Protein AF-A0A3M0YN97-F1 (afdb_monomer_lite)

Structure (mmCIF, N/CA/C/O backbone):
data_AF-A0A3M0YN97-F1
#
_entry.id   AF-A0A3M0YN97-F1
#
loop_
_atom_site.group_PDB
_atom_site.id
_atom_site.type_symbol
_atom_site.label_atom_id
_atom_site.label_alt_id
_atom_site.label_comp_id
_atom_site.label_asym_id
_atom_site.label_entity_id
_atom_site.label_seq_id
_atom_site.pdbx_PDB_ins_code
_atom_site.Cartn_x
_atom_site.Cartn_y
_atom_site.Cartn_z
_atom_site.occupancy
_atom_site.B_iso_or_equiv
_atom_site.auth_seq_id
_atom_site.auth_comp_id
_atom_site.auth_asym_id
_atom_site.auth_atom_id
_atom_site.pdbx_PDB_model_num
ATOM 1 N N . MET A 1 1 ? -8.947 -13.711 33.173 1.00 37.00 1 MET A N 1
ATOM 2 C CA . MET A 1 1 ? -9.889 -12.578 33.338 1.00 37.00 1 MET A CA 1
ATOM 3 C C . MET A 1 1 ? -10.950 -12.615 32.232 1.00 37.00 1 MET A C 1
ATOM 5 O O . MET A 1 1 ? -10.783 -11.990 31.200 1.00 37.00 1 MET A O 1
ATOM 9 N N . GLN A 1 2 ? -12.035 -13.375 32.412 1.00 38.41 2 GLN A N 1
ATOM 10 C CA . GLN A 1 2 ? -13.039 -13.662 31.362 1.00 38.41 2 GLN A CA 1
ATOM 11 C C . GLN A 1 2 ? -14.279 -12.736 31.396 1.00 38.41 2 GLN A C 1
ATOM 13 O O . GLN A 1 2 ? -15.278 -12.997 30.732 1.00 38.41 2 GLN A O 1
ATOM 18 N N . HIS A 1 3 ? -14.259 -11.650 32.179 1.00 43.38 3 HIS A N 1
ATOM 19 C CA . HIS A 1 3 ? -15.462 -10.860 32.500 1.00 43.38 3 HIS A CA 1
ATOM 20 C C . HIS A 1 3 ? -15.730 -9.628 31.609 1.00 43.38 3 HIS A C 1
ATOM 22 O O . HIS A 1 3 ? -16.704 -8.902 31.851 1.00 43.38 3 HIS A O 1
ATOM 28 N N . ASN A 1 4 ? -14.932 -9.422 30.551 1.00 54.75 4 ASN A N 1
ATOM 29 C CA . ASN A 1 4 ? -14.996 -8.220 29.707 1.00 54.75 4 ASN A CA 1
ATOM 30 C C . ASN A 1 4 ? -15.471 -8.435 28.250 1.00 54.75 4 ASN A C 1
ATOM 32 O O . ASN A 1 4 ? -15.714 -7.456 27.552 1.00 54.75 4 ASN A O 1
ATOM 36 N N . SER A 1 5 ? -15.708 -9.675 27.788 1.00 74.12 5 SER A N 1
ATOM 37 C CA . SER A 1 5 ? -16.006 -9.926 26.358 1.00 74.12 5 SER A CA 1
ATOM 38 C C . SER A 1 5 ? -17.310 -9.282 25.867 1.00 74.12 5 SER A C 1
ATOM 40 O O . SER A 1 5 ? -17.356 -8.739 24.769 1.00 74.12 5 SER A O 1
ATOM 42 N N . LYS A 1 6 ? -18.376 -9.269 26.682 1.00 87.25 6 LYS A N 1
ATOM 43 C CA . LYS A 1 6 ? -19.673 -8.703 26.262 1.00 87.25 6 LYS A CA 1
ATOM 44 C C . LYS A 1 6 ? -19.642 -7.183 26.110 1.00 87.25 6 LYS A C 1
ATOM 46 O O . LYS A 1 6 ? -20.317 -6.656 25.234 1.00 87.25 6 LYS A O 1
ATOM 51 N N . THR A 1 7 ? -18.862 -6.482 26.933 1.00 88.88 7 THR A N 1
ATOM 52 C CA . THR A 1 7 ? -18.669 -5.032 26.783 1.00 88.88 7 THR A CA 1
ATOM 53 C C . THR A 1 7 ? -17.961 -4.736 25.459 1.00 88.88 7 THR A C 1
ATOM 55 O O . THR A 1 7 ? -18.407 -3.857 24.721 1.00 88.88 7 THR A O 1
ATOM 58 N N . PHE A 1 8 ? -16.936 -5.524 25.105 1.00 87.62 8 PHE A N 1
ATOM 59 C CA . PHE A 1 8 ? -16.251 -5.411 23.813 1.00 87.62 8 PHE A CA 1
ATOM 60 C C . PHE A 1 8 ? -17.167 -5.667 22.625 1.00 87.62 8 PHE A C 1
ATOM 62 O O . PHE A 1 8 ? -17.124 -4.900 21.673 1.00 87.62 8 PHE A O 1
ATOM 69 N N . ILE A 1 9 ? -18.058 -6.662 22.695 1.00 90.56 9 ILE A N 1
ATOM 70 C CA . ILE A 1 9 ? -19.027 -6.918 21.616 1.00 90.56 9 ILE A CA 1
ATOM 71 C C . ILE A 1 9 ? -19.865 -5.666 21.323 1.00 90.56 9 ILE A C 1
ATOM 73 O O . ILE A 1 9 ? -20.015 -5.280 20.165 1.00 90.56 9 ILE A O 1
ATOM 77 N N . VAL A 1 10 ? -20.374 -4.993 22.361 1.00 94.56 10 VAL A N 1
ATOM 78 C CA . VAL A 1 10 ? -21.166 -3.765 22.186 1.00 94.56 10 VAL A CA 1
ATOM 79 C C . VAL A 1 10 ? -20.302 -2.615 21.658 1.00 94.56 10 VAL A C 1
ATOM 81 O O . VAL A 1 10 ? -20.726 -1.924 20.730 1.00 94.56 10 VAL A O 1
ATOM 84 N N . ARG A 1 11 ? -19.088 -2.422 22.201 1.00 93.25 11 ARG A N 1
ATOM 85 C CA . ARG A 1 11 ? -18.139 -1.401 21.716 1.00 93.25 11 ARG A CA 1
ATOM 86 C C . ARG A 1 11 ? -17.837 -1.603 20.231 1.00 93.25 11 ARG A C 1
ATOM 88 O O . ARG A 1 11 ? -18.033 -0.691 19.435 1.00 93.25 11 ARG A O 1
ATOM 95 N N . HIS A 1 12 ? -17.434 -2.814 19.852 1.00 91.38 12 HIS A N 1
ATOM 96 C CA . HIS A 1 12 ? -17.074 -3.178 18.482 1.00 91.38 12 HIS A CA 1
ATOM 97 C C . HIS A 1 12 ? -18.254 -3.034 17.530 1.00 91.38 12 HIS A C 1
ATOM 99 O O . HIS A 1 12 ? -18.066 -2.583 16.405 1.00 91.38 12 HIS A O 1
ATOM 105 N N . TYR A 1 13 ? -19.469 -3.369 17.969 1.00 94.19 13 TYR A N 1
ATOM 106 C CA . TYR A 1 13 ? -20.670 -3.159 17.168 1.00 94.19 13 TYR A CA 1
ATOM 107 C C . TYR A 1 13 ? -20.862 -1.677 16.818 1.00 94.19 13 TYR A C 1
ATOM 109 O O . TYR A 1 13 ? -21.007 -1.345 15.644 1.00 94.19 13 TYR A O 1
ATOM 117 N N . ILE A 1 14 ? -20.806 -0.777 17.807 1.00 96.00 14 ILE A N 1
ATOM 118 C CA . ILE A 1 14 ? -20.971 0.666 17.572 1.00 96.00 14 ILE A CA 1
ATOM 119 C C . ILE A 1 14 ? -19.822 1.208 16.712 1.00 96.00 14 ILE A C 1
ATOM 121 O O . ILE A 1 14 ? -20.072 1.890 15.721 1.00 96.00 14 ILE A O 1
ATOM 125 N N . LEU A 1 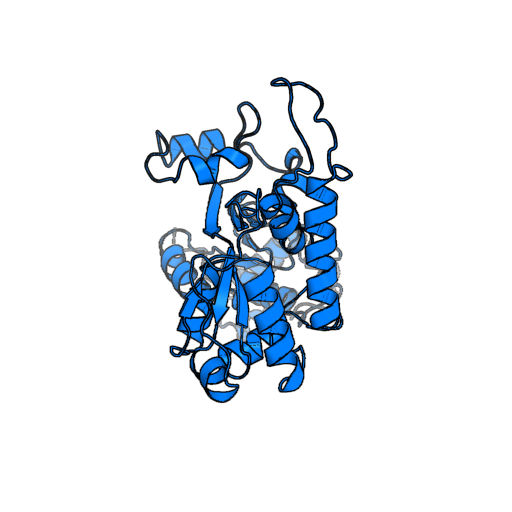15 ? -18.576 0.858 17.042 1.00 93.62 15 LEU A N 1
ATOM 126 C CA . LEU A 1 15 ? -17.396 1.269 16.277 1.00 93.62 15 LEU A CA 1
ATOM 127 C C . LEU A 1 15 ? -17.456 0.785 14.821 1.00 93.62 15 LEU A C 1
ATOM 129 O O . LEU A 1 15 ? -17.098 1.534 13.923 1.00 93.62 15 LEU A O 1
ATOM 133 N N . ASN A 1 16 ? -17.960 -0.426 14.556 1.00 92.19 16 ASN A N 1
ATOM 134 C CA . ASN A 1 16 ? -18.166 -0.930 13.193 1.00 92.19 16 ASN A CA 1
ATOM 135 C C . ASN A 1 16 ? -19.195 -0.108 12.415 1.00 92.19 16 ASN A C 1
ATOM 137 O O . ASN A 1 16 ? -19.000 0.127 11.225 1.00 92.19 16 ASN A O 1
ATOM 141 N N . LEU A 1 17 ? -20.286 0.321 13.056 1.00 95.69 17 LEU A N 1
ATOM 142 C CA . LEU A 1 17 ? -21.275 1.180 12.404 1.00 95.69 17 LEU A CA 1
ATOM 143 C C . LEU A 1 17 ? -20.684 2.545 12.043 1.00 95.69 17 LEU A C 1
ATOM 145 O O . LEU A 1 17 ? -21.003 3.075 10.981 1.00 95.69 17 LEU A O 1
ATOM 149 N N . ILE A 1 18 ? -19.823 3.087 12.905 1.00 95.25 18 ILE A N 1
ATOM 150 C CA . ILE A 1 18 ? -19.134 4.358 12.674 1.00 95.25 18 ILE A CA 1
ATOM 151 C C . ILE A 1 18 ? -18.097 4.213 11.547 1.00 95.25 18 ILE A C 1
ATOM 153 O O . ILE A 1 18 ? -18.160 4.946 10.563 1.00 95.25 18 ILE A O 1
ATOM 157 N N . GLU A 1 19 ? -17.201 3.223 11.633 1.00 89.50 19 GLU A N 1
ATOM 158 C CA . GLU A 1 19 ? -16.153 2.964 10.628 1.00 89.50 19 GLU A CA 1
ATOM 159 C C . GLU A 1 19 ? -16.734 2.669 9.237 1.00 89.50 19 GLU A C 1
ATOM 161 O O . GLU A 1 19 ? -16.165 3.068 8.229 1.00 89.50 19 GLU A O 1
ATOM 166 N N . ARG A 1 20 ? -17.890 1.998 9.152 1.00 90.44 20 ARG A N 1
ATOM 167 C CA . ARG A 1 20 ? -18.561 1.718 7.867 1.00 90.44 20 ARG A CA 1
ATOM 168 C C . ARG A 1 20 ? -19.366 2.905 7.329 1.00 90.44 20 ARG A C 1
ATOM 170 O O . ARG A 1 20 ? -19.949 2.805 6.253 1.00 90.44 20 ARG A O 1
ATOM 177 N N . GLY A 1 21 ? -19.440 4.010 8.073 1.00 92.38 21 GLY A N 1
ATOM 178 C CA . GLY A 1 21 ? -20.217 5.196 7.712 1.00 92.38 21 GLY A CA 1
ATOM 179 C C . GLY A 1 21 ? -21.735 5.037 7.858 1.00 92.38 21 GLY A C 1
ATOM 180 O O . GLY A 1 21 ? -22.476 5.917 7.414 1.00 92.38 21 GLY A O 1
ATOM 181 N N . THR A 1 22 ? -22.204 3.946 8.478 1.00 96.50 22 THR A N 1
ATOM 182 C CA . THR A 1 22 ? -23.620 3.731 8.821 1.00 96.50 22 THR A CA 1
ATOM 183 C C . THR A 1 22 ? -24.080 4.709 9.900 1.00 96.50 22 THR A C 1
ATOM 185 O O . THR A 1 22 ? -25.208 5.187 9.845 1.00 96.50 22 THR A O 1
ATOM 188 N N . LEU A 1 23 ? -23.207 5.012 10.866 1.00 97.19 23 LEU A N 1
ATOM 189 C CA . LEU A 1 23 ? -23.363 6.125 11.799 1.00 97.19 23 LEU A CA 1
ATOM 190 C C . LEU A 1 23 ? -22.331 7.200 11.463 1.00 97.19 23 LEU A C 1
ATOM 192 O O . LEU A 1 23 ? -21.131 6.936 11.443 1.00 97.19 23 LEU A O 1
ATOM 196 N N . LYS A 1 24 ? -22.793 8.420 11.213 1.00 97.25 24 LYS A N 1
ATOM 197 C CA . LYS A 1 24 ? -21.951 9.581 10.922 1.00 97.25 24 LYS A CA 1
ATOM 198 C C . LYS A 1 24 ? -21.854 10.486 12.141 1.00 97.25 24 LYS A C 1
ATOM 200 O O . LYS A 1 24 ? -22.638 10.394 13.083 1.00 97.25 24 LYS A O 1
ATOM 205 N N . THR A 1 25 ? -20.887 11.398 12.116 1.00 97.25 25 THR A N 1
ATOM 206 C CA . THR A 1 25 ? -20.747 12.443 13.136 1.00 97.25 25 THR A CA 1
ATOM 207 C C . THR A 1 25 ? -22.075 13.157 13.375 1.00 97.25 25 THR A C 1
ATOM 209 O O . THR A 1 25 ? -22.675 13.696 12.449 1.00 97.25 25 THR A O 1
ATOM 212 N N . GLY A 1 26 ? -22.503 13.202 14.635 1.00 97.38 26 GLY A N 1
ATOM 213 C CA . GLY A 1 26 ? -23.751 13.828 15.050 1.00 97.38 26 GLY A CA 1
ATOM 214 C C . GLY A 1 26 ? -24.996 12.947 14.960 1.00 97.38 26 GLY A C 1
ATOM 215 O O . GLY A 1 26 ? -26.018 13.377 15.499 1.00 97.38 26 GLY A O 1
ATOM 216 N N . ASP A 1 27 ? -24.914 11.746 14.376 1.00 98.25 27 ASP A N 1
ATOM 217 C CA . ASP A 1 27 ? -26.003 10.767 14.391 1.00 98.25 27 ASP A CA 1
ATOM 218 C C . ASP A 1 27 ? -26.207 10.203 15.797 1.00 98.25 27 ASP A C 1
ATOM 220 O O . ASP A 1 27 ? -25.271 10.081 16.596 1.00 98.25 27 ASP A O 1
ATOM 224 N N . GLN A 1 28 ? -27.456 9.862 16.107 1.00 97.94 28 GLN A N 1
ATOM 225 C CA . GLN A 1 28 ? -27.819 9.274 17.387 1.00 97.94 28 GLN A CA 1
ATOM 226 C C . GLN A 1 28 ? -27.490 7.779 17.404 1.00 97.94 28 GLN A C 1
ATOM 228 O O . GLN A 1 28 ? -27.918 7.027 16.529 1.00 97.94 28 GLN A O 1
ATOM 233 N N . VAL A 1 29 ? -26.785 7.333 18.442 1.00 97.62 29 VAL A N 1
ATOM 234 C CA . VAL A 1 29 ? -26.602 5.908 18.723 1.00 97.62 29 VAL A CA 1
ATOM 235 C C . VAL A 1 29 ? -27.914 5.339 19.247 1.00 97.62 29 VAL A C 1
ATOM 237 O O . VAL A 1 29 ? -28.602 5.963 20.061 1.00 97.62 29 VAL A O 1
ATOM 240 N N . GLU A 1 30 ? -28.249 4.131 18.801 1.00 96.56 30 GLU A N 1
ATOM 241 C CA . GLU A 1 30 ? -29.439 3.427 19.261 1.00 96.56 30 GLU A CA 1
ATOM 242 C C . GLU A 1 30 ? -29.531 3.396 20.804 1.00 96.56 30 GLU A C 1
ATOM 244 O O . GLU A 1 30 ? -28.534 3.104 21.476 1.00 96.56 30 GLU A O 1
ATOM 249 N N . PRO A 1 31 ? -30.714 3.663 21.398 1.00 96.44 31 PRO A N 1
ATOM 250 C CA . PRO A 1 31 ? -30.880 3.642 22.843 1.00 96.44 31 PRO A CA 1
ATOM 251 C C . PRO A 1 31 ? -30.419 2.324 23.472 1.00 96.44 31 PRO A C 1
ATOM 253 O O . PRO A 1 31 ? -30.790 1.240 23.025 1.00 96.44 31 PRO A O 1
ATOM 256 N N . ALA A 1 32 ? -29.698 2.413 24.594 1.00 95.94 32 ALA A N 1
ATOM 257 C CA . ALA A 1 32 ? -29.055 1.267 25.244 1.00 95.94 32 ALA A CA 1
ATOM 258 C C . ALA A 1 32 ? -29.988 0.066 25.515 1.00 95.94 32 ALA A C 1
ATOM 260 O O . ALA A 1 32 ? -29.532 -1.071 25.491 1.00 95.94 32 ALA A O 1
ATOM 261 N N . ARG A 1 33 ? -31.293 0.284 25.756 1.00 96.25 33 ARG A N 1
ATOM 262 C CA . ARG A 1 33 ? -32.275 -0.807 25.933 1.00 96.25 33 ARG A CA 1
ATOM 263 C C . ARG A 1 33 ? -32.542 -1.576 24.638 1.00 96.25 33 ARG A C 1
ATOM 265 O O . ARG A 1 33 ? -32.604 -2.799 24.670 1.00 96.25 33 ARG A O 1
ATOM 272 N N . GLN A 1 34 ? -32.691 -0.859 23.526 1.00 97.38 34 GLN A N 1
ATOM 273 C CA . GLN A 1 34 ? -32.912 -1.456 22.208 1.00 97.38 34 GLN A CA 1
ATOM 274 C C . GLN A 1 34 ? -31.648 -2.185 21.747 1.00 97.38 34 GLN A C 1
ATOM 276 O O . GLN A 1 34 ? -31.725 -3.342 21.339 1.00 97.38 34 GLN A O 1
ATOM 281 N N . LEU A 1 35 ? -30.482 -1.565 21.952 1.00 96.69 35 LEU A N 1
ATOM 282 C CA . LEU A 1 35 ? -29.199 -2.168 21.610 1.00 96.69 35 LEU A CA 1
ATOM 283 C C . LEU A 1 35 ? -28.919 -3.440 22.427 1.00 96.69 35 LEU A C 1
ATOM 285 O O . LEU A 1 35 ? -28.503 -4.455 21.872 1.00 96.69 35 LEU A O 1
ATOM 289 N N . ALA A 1 36 ? -29.211 -3.415 23.733 1.00 97.38 36 ALA A N 1
ATOM 290 C CA . ALA A 1 36 ? -29.108 -4.579 24.613 1.00 97.38 36 ALA A CA 1
ATOM 291 C C . ALA A 1 36 ? -29.987 -5.745 24.130 1.00 97.38 36 ALA A C 1
ATOM 293 O O . ALA A 1 36 ? -29.518 -6.880 24.048 1.00 97.38 36 ALA A O 1
ATOM 294 N N . GLN A 1 37 ? -31.243 -5.458 23.767 1.00 97.50 37 GLN A N 1
ATOM 295 C CA . GLN A 1 37 ? -32.168 -6.457 23.230 1.00 97.50 37 GLN A CA 1
ATOM 296 C C . GLN A 1 37 ? -31.670 -7.027 21.899 1.00 97.50 37 GLN A C 1
ATOM 298 O O . GLN A 1 37 ? -31.665 -8.244 21.731 1.00 97.50 37 GLN A O 1
ATOM 303 N N . ARG A 1 38 ? -31.214 -6.168 20.977 1.00 96.88 38 ARG A N 1
ATOM 304 C CA . ARG A 1 38 ? -30.710 -6.588 19.662 1.00 96.88 38 ARG A CA 1
ATOM 305 C C . ARG A 1 38 ? -29.508 -7.516 19.776 1.00 96.88 38 ARG A C 1
ATOM 307 O O . ARG A 1 38 ? -29.436 -8.506 19.059 1.00 96.88 38 ARG A O 1
ATOM 314 N N . LEU A 1 39 ? -28.565 -7.185 20.654 1.00 96.25 39 LEU A N 1
ATOM 315 C CA . LEU A 1 39 ? -27.327 -7.946 20.805 1.00 96.25 39 LEU A CA 1
ATOM 316 C C . LEU A 1 39 ? -27.462 -9.129 21.775 1.00 96.25 39 LEU A C 1
ATOM 318 O O . LEU A 1 39 ? -26.512 -9.891 21.930 1.00 96.25 39 LEU A O 1
ATOM 322 N N . GLY A 1 40 ? -28.601 -9.284 22.461 1.00 96.38 40 GLY A N 1
ATOM 323 C CA . GLY A 1 40 ? -28.769 -10.304 23.502 1.00 96.38 40 GLY A CA 1
ATOM 324 C C . GLY A 1 40 ? -27.815 -10.112 24.691 1.00 96.38 40 GLY A C 1
ATOM 325 O O . GLY A 1 40 ? -27.391 -11.078 25.330 1.00 96.38 40 GLY A O 1
ATOM 326 N N . ILE A 1 41 ? -27.432 -8.865 24.982 1.00 96.38 41 ILE A N 1
ATOM 327 C CA . ILE A 1 41 ? -26.479 -8.499 26.040 1.00 96.38 41 ILE A CA 1
ATOM 328 C C . ILE A 1 41 ? -27.224 -7.762 27.152 1.00 96.38 41 ILE A C 1
ATOM 330 O O . ILE A 1 41 ? -28.207 -7.069 26.910 1.00 96.38 41 ILE A O 1
ATOM 334 N N . SER A 1 42 ? -26.777 -7.907 28.403 1.00 96.50 42 SER A N 1
ATOM 335 C CA . SER A 1 42 ? -27.445 -7.239 29.520 1.00 96.50 42 SER A CA 1
ATOM 336 C C . SER A 1 42 ? -27.426 -5.716 29.352 1.00 96.50 42 SER A C 1
ATOM 338 O O . SER A 1 42 ? -26.450 -5.125 28.876 1.00 96.50 42 SER A O 1
ATOM 340 N N . PHE A 1 43 ? -28.506 -5.067 29.786 1.00 96.88 43 PHE A N 1
ATOM 341 C CA . PHE A 1 43 ? -28.629 -3.611 29.734 1.00 96.88 43 PHE A CA 1
ATOM 342 C C . PHE A 1 43 ? -27.455 -2.910 30.432 1.00 96.88 43 PHE A C 1
ATOM 344 O O . PHE A 1 43 ? -26.875 -1.988 29.867 1.00 96.88 43 PHE A O 1
ATOM 351 N N . LEU A 1 44 ? -27.035 -3.412 31.600 1.00 95.88 44 LEU A N 1
ATOM 352 C CA . LEU A 1 44 ? -25.906 -2.860 32.353 1.00 95.88 44 LEU A CA 1
ATOM 353 C C . LEU A 1 44 ? -24.586 -2.928 31.565 1.00 95.88 44 LEU A C 1
ATOM 355 O O . LEU A 1 44 ? -23.865 -1.938 31.508 1.00 95.88 44 LEU A O 1
ATOM 359 N N . LYS A 1 45 ? -24.278 -4.061 30.914 1.00 95.50 45 LYS A N 1
ATOM 360 C CA . LYS A 1 45 ? -23.063 -4.201 30.085 1.00 95.50 45 LYS A CA 1
ATOM 361 C C . LYS A 1 45 ? -23.113 -3.301 28.850 1.00 95.50 45 LYS A C 1
ATOM 363 O O . LYS A 1 45 ? -22.102 -2.716 28.474 1.00 95.50 45 LYS A O 1
ATOM 368 N N . THR A 1 46 ? -24.296 -3.141 28.261 1.00 97.19 46 THR A N 1
ATOM 369 C CA . THR A 1 46 ? -24.513 -2.235 27.125 1.00 97.19 46 THR A CA 1
ATOM 370 C C . THR A 1 46 ? -24.317 -0.773 27.529 1.00 97.19 46 THR A C 1
ATOM 372 O O . THR A 1 46 ? -23.642 -0.028 26.824 1.00 97.19 46 THR A O 1
ATOM 375 N N . GLN A 1 47 ? -24.828 -0.364 28.695 1.00 96.25 47 GLN A N 1
ATOM 376 C CA . GLN A 1 47 ? -24.578 0.972 29.243 1.00 96.25 47 GLN A CA 1
ATOM 377 C C . GLN A 1 47 ? -23.096 1.203 29.546 1.00 96.25 47 GLN A C 1
ATOM 379 O O . GLN A 1 47 ? -22.574 2.249 29.177 1.00 96.25 47 GLN A O 1
ATOM 384 N N . GLN A 1 48 ? -22.412 0.228 30.153 1.00 96.19 48 GLN A N 1
ATOM 385 C CA . GLN A 1 48 ? -20.969 0.299 30.411 1.00 96.19 48 GLN A CA 1
ATOM 386 C C . GLN A 1 48 ? -20.172 0.493 29.114 1.00 96.19 48 GLN A C 1
ATOM 388 O O . GLN A 1 48 ? -19.299 1.354 29.056 1.00 96.19 48 GLN A O 1
ATOM 393 N N . ALA A 1 49 ? -20.509 -0.249 28.056 1.00 95.06 49 ALA A N 1
ATOM 394 C CA . ALA A 1 49 ? -19.869 -0.108 26.751 1.00 95.06 49 ALA A CA 1
ATOM 395 C C . ALA A 1 49 ? -20.085 1.286 26.143 1.00 95.06 49 ALA A C 1
ATOM 397 O O . ALA A 1 49 ? -19.121 1.935 25.744 1.00 95.06 49 ALA A O 1
ATOM 398 N N . ILE A 1 50 ? -21.325 1.781 26.126 1.00 97.44 50 ILE A N 1
ATOM 399 C CA . ILE A 1 50 ? -21.626 3.126 25.615 1.00 97.44 50 ILE A CA 1
ATOM 400 C C . ILE A 1 50 ? -20.889 4.191 26.431 1.00 97.44 50 ILE A C 1
ATOM 402 O O . ILE A 1 50 ? -20.285 5.089 25.856 1.00 97.44 50 ILE A O 1
ATOM 406 N N . GLN A 1 51 ? -20.893 4.080 27.760 1.00 96.56 51 GLN A N 1
ATOM 407 C CA . GLN A 1 51 ? -20.224 5.042 28.630 1.00 96.56 51 GLN A CA 1
ATOM 408 C C . GLN A 1 51 ? -18.705 5.032 28.442 1.00 96.56 51 GLN A C 1
ATOM 410 O O . GLN A 1 51 ? -18.104 6.100 28.432 1.00 96.56 51 GLN A O 1
ATOM 415 N N . SER A 1 52 ? -18.097 3.863 28.216 1.00 94.94 52 SER A N 1
ATOM 416 C CA . SER A 1 52 ? -16.672 3.785 27.873 1.00 94.94 52 SER A CA 1
ATOM 417 C C . SER A 1 52 ? -16.360 4.482 26.543 1.00 94.94 52 SER A C 1
ATOM 419 O O . SER A 1 52 ? -15.415 5.249 26.477 1.00 94.94 52 SER A O 1
ATOM 421 N N . LEU A 1 53 ? -17.201 4.336 25.511 1.00 95.38 53 LEU A N 1
ATOM 422 C CA . LEU A 1 53 ? -17.015 5.066 24.248 1.00 95.38 53 LEU A CA 1
ATOM 423 C C . LEU A 1 53 ? -17.233 6.581 24.391 1.00 95.38 53 LEU A C 1
ATOM 425 O O . LEU A 1 53 ? -16.682 7.356 23.613 1.00 95.38 53 LEU A O 1
ATOM 429 N N . VAL A 1 54 ? -18.031 7.013 25.374 1.00 96.94 54 VAL A N 1
ATOM 430 C CA . VAL A 1 54 ? -18.142 8.434 25.733 1.00 96.94 54 VAL A CA 1
ATOM 431 C C . VAL A 1 54 ? -16.872 8.929 26.426 1.00 96.94 54 VAL A C 1
ATOM 433 O O . VAL A 1 54 ? -16.411 10.028 26.141 1.00 96.94 54 VAL A O 1
ATOM 436 N N . GLN A 1 55 ? -16.288 8.123 27.315 1.00 94.94 55 GLN A N 1
ATOM 437 C CA . GLN A 1 55 ? -15.014 8.444 27.970 1.00 94.94 55 GLN A CA 1
ATOM 438 C C . GLN A 1 55 ? -13.862 8.528 26.963 1.00 94.94 55 GLN A C 1
ATOM 440 O O . GLN A 1 55 ? -13.042 9.434 27.063 1.00 94.94 55 GLN A O 1
ATOM 445 N N . ASP A 1 56 ? -13.865 7.652 25.959 1.00 93.00 56 ASP A N 1
ATOM 446 C CA . ASP A 1 56 ? -12.885 7.642 24.869 1.00 93.00 56 ASP A CA 1
ATOM 447 C C . ASP A 1 56 ? -13.058 8.823 23.884 1.00 93.00 56 ASP A C 1
ATOM 449 O O . ASP A 1 56 ? -12.264 8.998 22.962 1.00 93.00 56 ASP A O 1
ATOM 453 N N . GLY A 1 57 ? -14.115 9.632 24.031 1.00 94.94 57 GLY A N 1
ATOM 454 C CA . GLY A 1 57 ? -14.411 10.753 23.136 1.00 94.94 57 GLY A CA 1
ATOM 455 C C . GLY A 1 57 ? -14.891 10.338 21.737 1.00 94.94 57 GLY A C 1
ATOM 456 O O . GLY A 1 57 ? -14.815 11.119 20.786 1.00 94.94 57 GLY A O 1
ATOM 457 N N . ILE A 1 58 ? -15.363 9.096 21.591 1.00 96.12 58 ILE A N 1
ATOM 458 C CA . ILE A 1 58 ? -15.982 8.590 20.355 1.00 96.12 58 ILE A CA 1
ATOM 459 C C . ILE A 1 58 ? -17.446 9.006 20.283 1.00 96.12 58 ILE A C 1
ATOM 461 O O . ILE A 1 58 ? -17.981 9.325 19.218 1.00 96.12 58 ILE A O 1
ATOM 465 N N . LEU A 1 59 ? -18.107 8.988 21.436 1.00 98.00 59 LEU A N 1
ATOM 466 C CA . LEU A 1 59 ? -19.500 9.356 21.598 1.00 98.00 59 LEU A CA 1
ATOM 467 C C . LEU A 1 59 ? -19.629 10.530 22.566 1.00 98.00 59 LEU A C 1
ATOM 469 O O . LEU A 1 59 ? -18.815 10.723 23.457 1.00 98.00 59 LEU A O 1
ATOM 473 N N . GLU A 1 60 ? -20.724 11.265 22.463 1.00 97.94 60 GLU A N 1
ATOM 474 C CA . GLU A 1 60 ? -21.070 12.323 23.403 1.00 97.94 60 GLU A CA 1
ATOM 475 C C . GLU A 1 60 ? -22.512 12.171 23.891 1.00 97.94 60 GLU A C 1
ATOM 477 O O . GLU A 1 60 ? -23.408 11.733 23.165 1.00 97.94 60 GLU A O 1
ATOM 482 N N . THR A 1 61 ? -22.761 12.551 25.144 1.00 97.00 61 THR A N 1
ATOM 483 C CA . THR A 1 61 ? -24.118 12.570 25.705 1.00 97.00 61 THR A CA 1
ATOM 484 C C . THR A 1 61 ? -24.719 13.964 25.557 1.00 97.00 61 THR A C 1
ATOM 486 O O . THR A 1 61 ? -24.193 14.929 26.106 1.00 97.00 61 THR A O 1
ATOM 489 N N . ARG A 1 62 ? -25.866 14.086 24.878 1.00 95.56 62 ARG A N 1
ATOM 490 C CA . ARG A 1 62 ? -26.576 15.367 24.698 1.00 95.56 62 ARG A CA 1
ATOM 491 C C . 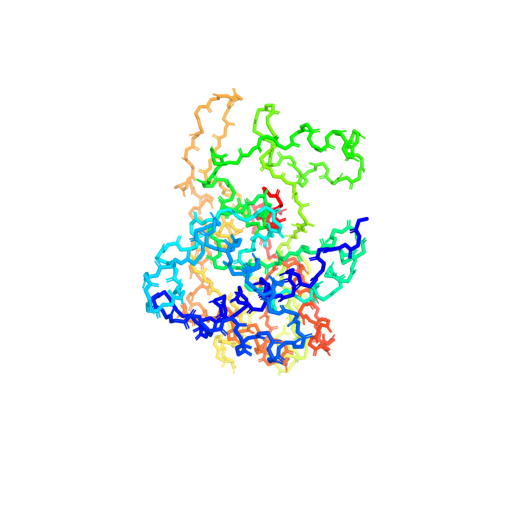ARG A 1 62 ? -27.788 15.459 25.626 1.00 95.56 62 ARG A C 1
ATOM 493 O O . ARG A 1 62 ? -28.942 15.435 25.189 1.00 95.56 62 ARG A O 1
ATOM 500 N N . GLY A 1 63 ? -27.534 15.548 26.932 1.00 89.75 63 GLY A N 1
ATOM 501 C CA . GLY A 1 63 ? -28.578 15.629 27.961 1.00 89.75 63 GLY A CA 1
ATOM 502 C C . GLY A 1 63 ? -29.623 14.511 27.829 1.00 89.75 63 GLY A C 1
ATOM 503 O O . GLY A 1 63 ? -29.284 13.346 27.647 1.00 89.75 63 GLY A O 1
ATOM 504 N N . ARG A 1 64 ? -30.917 14.863 27.869 1.00 88.44 64 ARG A N 1
ATOM 505 C CA . ARG A 1 64 ? -32.030 13.900 27.715 1.00 88.44 64 ARG A CA 1
ATOM 506 C C . ARG A 1 64 ? -32.266 13.425 26.273 1.00 88.44 64 ARG A C 1
ATOM 508 O O . ARG A 1 64 ? -33.145 12.597 26.062 1.00 88.44 64 ARG A O 1
ATOM 515 N N . LYS A 1 65 ? -31.526 13.944 25.284 1.00 92.62 65 LYS A N 1
ATOM 516 C CA . LYS A 1 65 ? -31.711 13.590 23.866 1.00 92.62 65 LYS A CA 1
ATOM 517 C C . LYS A 1 65 ? -31.030 12.276 23.482 1.00 92.62 65 LYS A C 1
ATOM 519 O O . LYS A 1 65 ? -31.345 11.748 22.428 1.00 92.62 65 LYS A O 1
ATOM 524 N N . GLY A 1 66 ? -30.136 11.744 24.320 1.00 95.44 66 GLY A N 1
ATOM 525 C CA . GLY A 1 66 ? -29.447 10.471 24.094 1.00 95.44 66 GLY A CA 1
ATOM 526 C C . GLY A 1 66 ? -27.946 10.622 23.845 1.00 95.44 66 GLY A C 1
ATOM 527 O O . GLY A 1 66 ? -27.346 11.636 24.209 1.00 95.44 66 GLY A O 1
ATOM 528 N N . VAL A 1 67 ? -27.357 9.587 23.245 1.00 98.12 67 VAL A N 1
ATOM 529 C CA . VAL A 1 67 ? -25.923 9.494 22.938 1.00 98.12 67 VAL A CA 1
ATOM 530 C C . VAL A 1 67 ? -25.718 9.619 21.433 1.00 98.12 67 VAL A C 1
ATOM 532 O O . VAL A 1 67 ? -26.492 9.056 20.663 1.00 98.12 67 VAL A O 1
ATOM 535 N N . PHE A 1 68 ? -24.704 10.370 21.022 1.00 98.56 68 PHE A N 1
ATOM 536 C CA . PHE A 1 68 ? -24.450 10.735 19.632 1.00 98.56 68 PHE A CA 1
ATOM 537 C C . PHE A 1 68 ? -22.986 10.503 19.277 1.00 98.56 68 PHE A C 1
ATOM 539 O O . PHE A 1 68 ? -22.135 10.530 20.160 1.00 98.56 68 PHE A O 1
ATOM 546 N N . VAL A 1 69 ? -22.686 10.301 17.997 1.00 98.44 69 VAL A N 1
ATOM 547 C CA . VAL A 1 69 ? -21.296 10.223 17.525 1.00 98.44 69 VAL A CA 1
ATOM 548 C C . VAL A 1 69 ? -20.640 11.595 17.657 1.00 98.44 69 VAL A C 1
ATOM 550 O O . VAL A 1 69 ? -21.155 12.585 17.125 1.00 98.44 69 VAL A O 1
ATOM 553 N N . GLN A 1 70 ? -19.515 11.659 18.366 1.00 97.38 70 GLN A N 1
ATOM 554 C CA . GLN A 1 70 ? -18.805 12.905 18.630 1.00 97.38 70 GLN A CA 1
ATOM 555 C C . GLN A 1 70 ? -18.110 13.422 17.364 1.00 97.38 70 GLN A C 1
ATOM 557 O O . GLN A 1 70 ? -17.718 12.664 16.476 1.00 97.38 70 GLN A O 1
ATOM 562 N N . LYS A 1 71 ? -17.949 14.744 17.262 1.00 94.81 71 LYS A N 1
ATOM 563 C CA . LYS A 1 71 ? -17.097 15.347 16.231 1.00 94.81 71 LYS A CA 1
ATOM 564 C C . LYS A 1 71 ? -15.627 14.990 16.495 1.00 94.81 71 LYS A C 1
ATOM 566 O O . LYS A 1 71 ? -15.205 14.984 17.644 1.00 94.81 71 LYS A O 1
ATOM 571 N N . ASN A 1 72 ? -14.856 14.741 15.435 1.00 92.69 72 ASN A N 1
ATOM 572 C CA . ASN A 1 72 ? -13.436 14.379 15.513 1.00 92.69 72 ASN A CA 1
ATOM 573 C C . ASN A 1 72 ? -13.163 13.098 16.324 1.00 92.69 72 ASN A C 1
ATOM 575 O O . ASN A 1 72 ? -12.132 12.981 16.989 1.00 92.69 72 ASN A O 1
ATOM 579 N N . TRP A 1 73 ? -14.076 12.125 16.285 1.00 93.88 73 TRP A N 1
ATOM 580 C CA . TRP A 1 73 ? -13.831 10.808 16.878 1.00 93.88 73 TRP A CA 1
ATOM 581 C C . TRP A 1 73 ? -12.620 10.107 16.232 1.00 93.88 73 TRP A C 1
ATOM 583 O O . TRP A 1 73 ? -11.969 9.297 16.878 1.00 93.88 73 TRP A O 1
ATOM 593 N N . GLN A 1 74 ? -12.290 10.452 14.980 1.00 92.94 74 GLN A N 1
ATOM 594 C CA . GLN A 1 74 ? -11.135 9.929 14.245 1.00 92.94 74 GLN A CA 1
ATOM 595 C C . GLN A 1 74 ? -9.787 10.337 14.854 1.00 92.94 74 GLN A C 1
ATOM 597 O O . GLN A 1 74 ? -8.785 9.688 14.584 1.00 92.94 74 GLN A O 1
ATOM 602 N N . GLU A 1 75 ? -9.758 11.414 15.642 1.00 91.38 75 GLU A N 1
ATOM 603 C CA . GLU A 1 75 ? -8.564 11.952 16.317 1.00 91.38 75 GLU A CA 1
ATOM 604 C C . GLU A 1 75 ? -8.419 11.372 17.739 1.00 91.38 75 GLU A C 1
ATOM 606 O O . GLU A 1 75 ? -7.782 11.968 18.602 1.00 91.38 75 GLU A O 1
ATOM 611 N N . ARG A 1 76 ? -9.111 10.268 18.050 1.00 91.12 76 ARG A N 1
ATOM 612 C CA . ARG A 1 76 ? -9.066 9.630 19.370 1.00 91.12 76 ARG A CA 1
ATOM 613 C C . ARG A 1 76 ? -8.228 8.367 19.306 1.00 91.12 76 ARG A C 1
ATOM 615 O O . ARG A 1 76 ? -8.502 7.490 18.497 1.00 91.12 76 ARG A O 1
ATOM 622 N N . THR A 1 77 ? -7.282 8.233 20.224 1.00 87.19 77 THR A N 1
ATOM 623 C CA . THR A 1 77 ? -6.481 7.018 20.374 1.00 87.19 77 THR A CA 1
ATOM 624 C C . THR A 1 77 ? -7.245 5.985 21.199 1.00 87.19 77 THR A C 1
ATOM 626 O O . THR A 1 77 ? -7.588 6.237 22.355 1.00 87.19 77 THR A O 1
ATOM 629 N N . LEU A 1 78 ? -7.491 4.802 20.633 1.00 85.31 78 LEU A N 1
ATOM 630 C CA . LEU A 1 78 ? -8.016 3.656 21.380 1.00 85.31 78 LEU A CA 1
ATOM 631 C C . LEU A 1 78 ? -6.888 2.648 21.626 1.00 85.31 78 LEU A C 1
ATOM 633 O O . LEU A 1 78 ? -6.210 2.237 20.689 1.00 85.31 78 LEU A O 1
ATOM 637 N N . GLY A 1 79 ? -6.706 2.223 22.880 1.00 77.50 79 GLY A N 1
ATOM 638 C CA . GLY A 1 79 ? -5.611 1.319 23.266 1.00 77.50 79 GLY A CA 1
ATOM 639 C C . GLY A 1 79 ? -5.736 -0.121 22.749 1.00 77.50 79 GLY A C 1
ATOM 640 O O . GLY A 1 79 ? -4.779 -0.876 22.797 1.00 77.50 79 GLY A O 1
ATOM 641 N N . GLU A 1 80 ? -6.900 -0.525 22.246 1.00 78.31 80 GLU A N 1
ATOM 642 C CA . GLU A 1 80 ? -7.150 -1.888 21.739 1.00 78.31 80 GLU A CA 1
ATOM 643 C C . GLU A 1 80 ? -7.228 -1.930 20.205 1.00 78.31 80 GLU A C 1
ATOM 645 O O . GLU A 1 80 ? -7.598 -2.950 19.616 1.00 78.31 80 GLU A O 1
ATOM 650 N N . ASN A 1 81 ? -6.891 -0.814 19.554 1.00 86.94 81 ASN A N 1
ATOM 651 C CA . ASN A 1 81 ? -6.980 -0.668 18.114 1.00 86.94 81 ASN A CA 1
ATOM 652 C C . ASN A 1 81 ? -5.605 -0.707 17.452 1.00 86.94 81 ASN A C 1
ATOM 654 O O . ASN A 1 81 ? -4.648 -0.092 17.918 1.00 86.94 81 ASN A O 1
ATOM 658 N N . VAL A 1 82 ? -5.576 -1.358 16.295 1.00 90.94 82 VAL A N 1
ATOM 659 C CA . VAL A 1 82 ? -4.536 -1.224 15.285 1.00 90.94 82 VAL A CA 1
ATOM 660 C C . VAL A 1 82 ? -5.116 -0.395 14.143 1.00 90.94 82 VAL A C 1
ATOM 662 O O . VAL A 1 82 ? -6.051 -0.844 13.470 1.00 90.94 82 VAL A O 1
ATOM 665 N N . SER A 1 83 ? -4.593 0.813 13.922 1.00 91.81 83 SER A N 1
ATOM 666 C CA . SER A 1 83 ? -4.978 1.598 12.743 1.00 91.81 83 SER A CA 1
ATOM 667 C C . SER A 1 83 ? -4.209 1.120 11.522 1.00 91.81 83 SER A C 1
ATOM 669 O O . SER A 1 83 ? -3.013 0.875 11.592 1.00 91.81 83 SER A O 1
ATOM 671 N N . MET A 1 84 ? -4.885 0.969 10.394 1.00 92.38 84 MET A N 1
ATOM 672 C CA . MET A 1 84 ? -4.297 0.539 9.134 1.00 92.38 84 MET A CA 1
ATOM 673 C C . MET A 1 84 ? -4.369 1.675 8.114 1.00 92.38 84 MET A C 1
ATOM 675 O O . MET A 1 84 ? -5.237 2.539 8.175 1.00 92.38 84 MET A O 1
ATOM 679 N N . PHE A 1 85 ? -3.487 1.660 7.116 1.00 91.00 85 PHE A N 1
ATOM 680 C CA . PHE A 1 85 ? -3.508 2.633 6.015 1.00 91.00 85 PHE A CA 1
ATOM 681 C C . PHE A 1 85 ? -4.516 2.298 4.895 1.00 91.00 85 PHE A C 1
ATOM 683 O O . PHE A 1 85 ? -4.649 3.068 3.939 1.00 91.00 85 PHE A O 1
ATOM 690 N N . ARG A 1 86 ? -5.232 1.166 4.990 1.00 90.06 86 ARG A N 1
ATOM 691 C CA . ARG A 1 86 ? -6.385 0.780 4.147 1.00 90.06 86 ARG A CA 1
ATOM 692 C C . ARG A 1 86 ? -7.418 0.026 4.983 1.00 90.06 86 ARG A C 1
ATOM 694 O O . ARG A 1 86 ? -7.108 -0.436 6.076 1.00 90.06 86 ARG A O 1
ATOM 701 N N . GLN A 1 87 ? -8.632 -0.122 4.453 1.00 89.44 87 GLN A N 1
ATOM 702 C CA . GLN A 1 87 ? -9.652 -0.974 5.068 1.00 89.44 87 GLN A CA 1
ATOM 703 C C . GLN A 1 87 ? -9.118 -2.406 5.251 1.00 89.44 87 GLN A C 1
ATOM 705 O O . GLN A 1 87 ? -8.487 -2.913 4.320 1.00 89.44 87 GLN A O 1
ATOM 710 N N . PRO A 1 88 ? -9.373 -3.071 6.393 1.00 87.81 88 PRO A N 1
ATOM 711 C CA . PRO A 1 88 ? -8.920 -4.442 6.641 1.00 87.81 88 PRO A CA 1
ATOM 712 C C . PRO A 1 88 ? -9.275 -5.418 5.512 1.00 87.81 88 PRO A C 1
ATOM 714 O O . PRO A 1 88 ? -8.463 -6.246 5.114 1.00 87.81 88 PRO A O 1
ATOM 717 N N . GLU A 1 89 ? -10.460 -5.279 4.922 1.00 87.94 89 GLU A N 1
ATOM 718 C CA . GLU A 1 89 ? -10.933 -6.129 3.828 1.00 87.94 89 GLU A CA 1
ATOM 719 C C . GLU A 1 89 ? -10.112 -5.978 2.533 1.00 87.94 89 GLU A C 1
ATOM 721 O O . GLU A 1 89 ? -10.177 -6.837 1.656 1.00 87.94 89 GLU A O 1
ATOM 726 N N . ALA A 1 90 ? -9.314 -4.912 2.401 1.00 88.69 90 ALA A N 1
ATOM 727 C CA . ALA A 1 90 ? -8.415 -4.718 1.266 1.00 88.69 90 ALA A CA 1
ATOM 728 C C . ALA A 1 90 ? -7.160 -5.606 1.332 1.00 88.69 90 ALA A C 1
ATOM 730 O O . ALA A 1 90 ? -6.441 -5.703 0.337 1.00 88.69 90 ALA A O 1
ATOM 731 N N . PHE A 1 91 ? -6.884 -6.234 2.476 1.00 90.81 91 PHE A N 1
ATOM 732 C CA . PHE A 1 91 ? -5.706 -7.062 2.706 1.00 90.81 91 PHE A CA 1
ATOM 733 C C . PHE A 1 91 ? -6.097 -8.547 2.731 1.00 90.81 91 PHE A C 1
ATOM 735 O O . PHE A 1 91 ? -6.747 -8.996 3.678 1.00 90.81 91 PHE A O 1
ATOM 742 N N . PRO A 1 92 ? -5.674 -9.353 1.741 1.00 91.56 92 PRO A N 1
ATOM 743 C CA . PRO A 1 92 ? -6.109 -10.748 1.652 1.00 91.56 92 PRO A CA 1
ATOM 744 C C . PRO A 1 92 ? -5.699 -11.634 2.839 1.00 91.56 92 PRO A C 1
ATOM 746 O O . PRO A 1 92 ? -6.337 -12.645 3.112 1.00 91.56 92 PRO A O 1
ATOM 749 N N . TRP A 1 93 ? -4.650 -11.248 3.566 1.00 90.88 93 TRP A N 1
ATOM 750 C CA . TRP A 1 93 ? -4.127 -11.971 4.728 1.00 90.88 93 TRP A CA 1
ATOM 751 C C . TRP A 1 93 ? -4.845 -11.640 6.047 1.00 90.88 93 TRP A C 1
ATOM 753 O O . TRP A 1 93 ? -4.598 -12.298 7.059 1.00 90.88 93 TRP A O 1
ATOM 763 N N . MET A 1 94 ? -5.749 -10.655 6.065 1.00 92.12 94 MET A N 1
ATOM 764 C CA . MET A 1 94 ? -6.407 -10.208 7.298 1.00 92.12 94 MET A CA 1
ATOM 765 C C . MET A 1 94 ? -7.235 -11.272 8.021 1.00 92.12 94 MET A C 1
ATOM 767 O O . MET A 1 94 ? -7.144 -11.314 9.251 1.00 92.12 94 MET A O 1
ATOM 771 N N . PRO A 1 95 ? -8.004 -12.148 7.342 1.00 90.38 95 PRO A N 1
ATOM 772 C CA . PRO A 1 95 ? -8.728 -13.215 8.030 1.00 90.38 95 PRO A CA 1
ATOM 773 C C . PRO A 1 95 ? -7.799 -14.124 8.845 1.00 90.38 95 PRO A C 1
ATOM 775 O O . PRO A 1 95 ? -8.056 -14.351 10.025 1.00 90.38 95 PRO A O 1
ATOM 778 N N . GLY A 1 96 ? -6.678 -14.554 8.254 1.00 90.19 96 GLY A N 1
ATOM 779 C CA . GLY A 1 96 ? -5.694 -15.405 8.930 1.00 90.19 96 GLY A CA 1
ATOM 780 C C . GLY A 1 96 ? -4.974 -14.686 10.072 1.00 90.19 96 GLY A C 1
ATOM 781 O O . GLY A 1 96 ? -4.833 -15.244 11.157 1.00 90.19 96 GLY A O 1
ATOM 782 N N . LEU A 1 97 ? -4.580 -13.420 9.880 1.00 90.94 97 LEU A N 1
ATOM 783 C CA . LEU A 1 97 ? -3.988 -12.634 10.968 1.00 90.94 97 LEU A CA 1
ATOM 784 C C . LEU A 1 97 ? -4.969 -12.452 12.137 1.00 90.94 97 LEU A C 1
ATOM 786 O O . LEU A 1 97 ? -4.580 -12.575 13.297 1.00 90.94 97 LEU A O 1
ATOM 790 N N . THR A 1 98 ? -6.241 -12.180 11.838 1.00 89.00 98 THR A N 1
ATOM 791 C CA . THR A 1 98 ? -7.279 -12.004 12.862 1.00 89.00 98 THR A CA 1
ATOM 792 C C . THR A 1 98 ? -7.471 -13.278 13.682 1.00 89.00 98 THR A C 1
ATOM 794 O O . THR A 1 98 ? -7.595 -13.194 14.901 1.00 89.00 98 THR A O 1
ATOM 797 N N . GLU A 1 99 ? -7.451 -14.451 13.045 1.00 88.44 99 GLU A N 1
ATOM 798 C CA . GLU A 1 99 ? -7.538 -15.745 13.728 1.00 88.44 99 GLU A CA 1
ATOM 799 C C . GLU A 1 99 ? -6.346 -15.976 14.669 1.00 88.44 99 GLU A C 1
ATOM 801 O O . GLU A 1 99 ? -6.544 -16.258 15.850 1.00 88.44 99 GLU A O 1
ATOM 806 N N . ILE A 1 100 ? -5.117 -15.743 14.191 1.00 90.00 100 ILE A N 1
ATOM 807 C CA . ILE A 1 100 ? -3.889 -15.887 14.993 1.00 90.00 100 ILE A CA 1
ATOM 808 C C . ILE A 1 100 ? -3.904 -14.959 16.217 1.00 90.00 100 ILE A C 1
ATOM 810 O O . ILE A 1 100 ? -3.480 -15.339 17.313 1.00 90.00 100 ILE A O 1
ATOM 814 N N . LEU A 1 101 ? -4.370 -13.720 16.044 1.00 88.06 101 LEU A N 1
ATOM 815 C CA . LEU A 1 101 ? -4.362 -12.724 17.113 1.00 88.06 101 LEU A CA 1
ATOM 816 C C . LEU A 1 101 ? -5.522 -12.877 18.092 1.00 88.06 101 LEU A C 1
ATOM 818 O O . LEU A 1 101 ? -5.367 -12.484 19.246 1.00 88.06 101 LEU A O 1
ATOM 822 N N . ALA A 1 102 ? -6.649 -13.465 17.686 1.00 82.25 102 ALA A N 1
ATOM 823 C CA . ALA A 1 102 ? -7.801 -13.652 18.566 1.00 82.25 102 ALA A CA 1
ATOM 824 C C . ALA A 1 102 ? -7.452 -14.448 19.837 1.00 82.25 102 ALA A C 1
ATOM 826 O O . ALA A 1 102 ? -8.009 -14.179 20.904 1.00 82.25 102 ALA A O 1
ATOM 827 N N . GLU A 1 103 ? -6.504 -15.386 19.744 1.00 81.31 103 GLU A N 1
ATOM 828 C CA . GLU A 1 103 ? -6.024 -16.177 20.882 1.00 81.31 103 GLU A CA 1
ATOM 829 C C . GLU A 1 103 ? -5.038 -15.413 21.777 1.00 81.31 103 GLU A C 1
ATOM 831 O O . GLU A 1 103 ? -5.014 -15.614 22.992 1.00 81.31 103 GLU A O 1
ATOM 836 N N . ARG A 1 104 ? -4.218 -14.537 21.184 1.00 84.62 104 ARG A N 1
ATOM 837 C CA . ARG A 1 104 ? -3.085 -13.883 21.860 1.00 84.62 104 ARG A CA 1
ATOM 838 C C . ARG A 1 104 ? -3.421 -12.508 22.422 1.00 84.62 104 ARG A C 1
ATOM 840 O O . ARG A 1 104 ? -2.918 -12.143 23.480 1.00 84.62 104 ARG A O 1
ATOM 847 N N . VAL A 1 105 ? -4.271 -11.757 21.726 1.00 83.62 105 VAL A N 1
ATOM 848 C CA . VAL A 1 105 ? -4.680 -10.396 22.089 1.00 83.62 105 VAL A CA 1
ATOM 849 C C . VAL A 1 105 ? -6.208 -10.290 21.999 1.00 83.62 105 VAL A C 1
ATOM 851 O O . VAL A 1 105 ? -6.752 -9.723 21.047 1.00 83.62 105 VAL A O 1
ATOM 854 N N . PRO A 1 106 ? -6.944 -10.858 22.976 1.00 76.31 106 PRO A N 1
ATOM 855 C CA . PRO A 1 106 ? -8.400 -10.822 22.958 1.00 76.31 106 PRO A CA 1
ATOM 856 C C . PRO A 1 106 ? -8.919 -9.382 22.962 1.00 76.31 106 PRO A C 1
ATOM 858 O O . PRO A 1 106 ? -8.588 -8.605 23.854 1.00 76.31 106 PRO A O 1
ATOM 861 N N . GLY A 1 107 ? -9.778 -9.051 21.999 1.00 76.62 107 GLY A N 1
ATOM 862 C CA . GLY A 1 107 ? -10.358 -7.710 21.872 1.00 76.62 107 GLY A CA 1
ATOM 863 C C . GLY A 1 107 ? -9.616 -6.779 20.915 1.00 76.62 107 GLY A C 1
ATOM 864 O O . GLY A 1 107 ? -10.118 -5.687 20.680 1.00 76.62 107 GLY A O 1
ATOM 865 N N . ILE A 1 108 ? -8.501 -7.211 20.309 1.00 83.94 108 ILE A N 1
ATOM 866 C CA . ILE A 1 108 ? -7.820 -6.423 19.277 1.00 83.94 108 ILE A CA 1
ATOM 867 C C . ILE A 1 108 ? -8.765 -6.095 18.118 1.00 83.94 108 ILE A C 1
ATOM 869 O O . ILE A 1 108 ? -9.541 -6.939 17.651 1.00 83.94 108 ILE A O 1
ATOM 873 N N . ARG A 1 109 ? -8.706 -4.849 17.653 1.00 86.50 109 ARG A N 1
ATOM 874 C CA . ARG A 1 109 ? -9.547 -4.349 16.571 1.00 86.50 109 ARG A CA 1
ATOM 875 C C . ARG A 1 109 ? -8.702 -3.679 15.504 1.00 86.50 109 ARG A C 1
ATOM 877 O O . ARG A 1 109 ? -7.914 -2.794 15.799 1.00 86.50 109 ARG A O 1
ATOM 884 N N . PHE A 1 110 ? -8.957 -4.025 14.252 1.00 89.38 110 PHE A N 1
ATOM 885 C CA . PHE A 1 110 ? -8.385 -3.318 13.115 1.00 89.38 110 PHE A CA 1
ATOM 886 C C . PHE A 1 110 ? -9.327 -2.216 12.653 1.00 89.38 110 PHE A C 1
ATOM 888 O O . PHE A 1 110 ? -10.525 -2.445 12.460 1.00 89.38 110 PHE A O 1
ATOM 895 N N . THR A 1 111 ? -8.784 -1.017 12.500 1.00 89.81 111 THR A N 1
ATOM 896 C CA . THR A 1 111 ? -9.523 0.171 12.076 1.00 89.81 111 THR A CA 1
ATOM 897 C C . THR A 1 111 ? -8.822 0.884 10.938 1.00 89.81 111 THR A C 1
ATOM 899 O O . THR A 1 111 ? -7.637 0.675 10.716 1.00 89.81 111 THR A O 1
ATOM 902 N N . TYR A 1 112 ? -9.551 1.735 10.222 1.00 90.31 112 TYR A N 1
ATOM 903 C CA . TYR A 1 112 ? -9.014 2.472 9.079 1.00 90.31 112 TYR A CA 1
ATOM 904 C C . TYR A 1 112 ? -9.281 3.980 9.145 1.00 90.31 112 TYR A C 1
ATOM 906 O O . TYR A 1 112 ? -8.486 4.767 8.638 1.00 90.31 112 TYR A O 1
ATOM 914 N N . HIS A 1 113 ? -10.382 4.414 9.763 1.00 90.62 113 HIS A N 1
ATOM 915 C CA . HIS A 1 113 ? -10.714 5.843 9.817 1.00 90.62 113 HIS A CA 1
ATOM 916 C C . HIS A 1 113 ? -10.149 6.566 11.046 1.00 90.62 113 HIS A C 1
ATOM 918 O O . HIS A 1 113 ? -10.141 7.799 11.065 1.00 90.62 113 HIS A O 1
ATOM 924 N N . PHE A 1 114 ? -9.641 5.826 12.033 1.00 90.00 114 PHE A N 1
ATOM 925 C CA . PHE A 1 114 ? -8.852 6.370 13.136 1.00 90.00 114 PHE A CA 1
ATOM 926 C C . PHE A 1 114 ? -7.495 6.863 12.625 1.00 90.00 114 PHE A C 1
ATOM 928 O O . PHE A 1 114 ? -6.725 6.097 12.045 1.00 90.00 114 PHE A O 1
ATOM 935 N N . ARG A 1 115 ? -7.209 8.150 12.825 1.00 82.56 115 ARG A N 1
ATOM 936 C CA . ARG A 1 115 ? -5.973 8.784 12.353 1.00 82.56 115 ARG A CA 1
ATOM 937 C C . ARG A 1 115 ? -4.777 8.445 13.221 1.00 82.56 115 ARG A C 1
ATOM 939 O O . ARG A 1 115 ? -3.709 8.297 12.653 1.00 82.56 115 ARG A O 1
ATOM 946 N N . GLU A 1 116 ? -4.997 8.272 14.519 1.00 81.62 116 GLU A N 1
ATOM 947 C CA . GLU A 1 116 ? -3.967 7.987 15.517 1.00 81.62 116 GLU A CA 1
ATOM 948 C C . GLU A 1 116 ? -4.398 6.786 16.373 1.00 81.62 116 GLU A C 1
ATOM 950 O O . GLU A 1 116 ? -5.543 6.727 16.839 1.00 81.62 116 GLU A O 1
ATOM 955 N N . CYS A 1 117 ? -3.513 5.815 16.583 1.00 86.19 117 CYS A N 1
ATOM 956 C CA . CYS A 1 117 ? -3.731 4.648 17.445 1.00 86.19 117 CYS A CA 1
ATOM 957 C C . CYS A 1 117 ? -2.464 4.272 18.223 1.00 86.19 117 CYS A C 1
ATOM 959 O O . CYS A 1 117 ? -1.376 4.745 17.933 1.00 86.19 117 CYS A O 1
ATOM 961 N N . MET A 1 118 ? -2.616 3.414 19.238 1.00 86.44 118 MET A N 1
ATOM 962 C CA . MET A 1 118 ? -1.472 2.921 20.020 1.00 86.44 118 MET A CA 1
ATOM 963 C C . MET A 1 118 ? -0.543 2.021 19.193 1.00 86.44 118 MET A C 1
ATOM 965 O O . MET A 1 118 ? 0.633 1.898 19.513 1.00 86.44 118 MET A O 1
ATOM 969 N N . ILE A 1 119 ? -1.094 1.355 18.176 1.00 90.12 119 ILE A N 1
ATOM 970 C CA . ILE A 1 119 ? -0.357 0.558 17.199 1.00 90.12 119 ILE A CA 1
ATOM 971 C C . ILE A 1 119 ? -0.888 0.945 15.826 1.00 90.12 119 ILE A C 1
ATOM 973 O O . ILE A 1 119 ? -2.108 0.984 15.613 1.00 90.12 119 ILE A O 1
ATOM 977 N N . GLU A 1 120 ? 0.008 1.181 14.881 1.00 93.25 120 GLU A N 1
ATOM 978 C CA . GLU A 1 120 ? -0.365 1.507 13.516 1.00 93.25 120 GLU A CA 1
ATOM 979 C C . GLU A 1 120 ? 0.360 0.621 12.512 1.00 93.25 120 GLU A C 1
ATOM 981 O O . GLU A 1 120 ? 1.519 0.270 12.681 1.00 93.25 120 GLU A O 1
ATOM 986 N N . LEU A 1 121 ? -0.337 0.258 11.439 1.00 94.44 121 LEU A N 1
ATOM 987 C CA . LEU A 1 121 ? 0.250 -0.300 10.236 1.00 94.44 121 LEU A CA 1
ATOM 988 C C . LEU A 1 121 ? 0.215 0.782 9.161 1.00 94.44 121 LEU A C 1
ATOM 990 O O . LEU A 1 121 ? -0.862 1.164 8.685 1.00 94.44 121 LEU A O 1
ATOM 994 N N . ARG A 1 122 ? 1.391 1.267 8.767 1.00 94.00 122 ARG A N 1
ATOM 995 C CA . ARG A 1 122 ? 1.571 2.388 7.839 1.00 94.00 122 ARG A CA 1
ATOM 996 C C . ARG A 1 122 ? 2.497 2.034 6.688 1.00 94.00 122 ARG A C 1
ATOM 998 O O . ARG A 1 122 ? 3.222 1.048 6.714 1.00 94.00 122 ARG A O 1
ATOM 1005 N N . THR A 1 123 ? 2.462 2.853 5.645 1.00 91.81 123 THR A N 1
ATOM 1006 C CA . THR A 1 123 ? 3.432 2.764 4.546 1.00 91.81 123 THR A CA 1
ATOM 1007 C C . THR A 1 123 ? 4.743 3.437 4.938 1.00 91.81 123 THR A C 1
ATOM 1009 O O . THR A 1 123 ? 4.712 4.431 5.661 1.00 91.81 123 THR A O 1
ATOM 1012 N N . THR A 1 124 ? 5.859 3.004 4.350 1.00 90.12 124 THR A N 1
ATOM 1013 C CA . THR A 1 124 ? 7.189 3.620 4.529 1.00 90.12 124 THR A CA 1
ATOM 1014 C C . THR A 1 124 ? 7.194 5.151 4.433 1.00 90.12 124 THR A C 1
ATOM 1016 O O . THR A 1 124 ? 7.784 5.806 5.282 1.00 90.12 124 THR A O 1
ATOM 1019 N N . LEU A 1 125 ? 6.534 5.727 3.420 1.00 88.88 125 LEU A N 1
ATOM 1020 C CA . LEU A 1 125 ? 6.536 7.179 3.211 1.00 88.88 125 LEU A CA 1
ATOM 1021 C C . LEU A 1 125 ? 5.833 7.927 4.353 1.00 88.88 125 LEU A C 1
ATOM 1023 O O . LEU A 1 125 ? 6.382 8.888 4.870 1.00 88.88 125 LEU A O 1
ATOM 1027 N N . HIS A 1 126 ? 4.663 7.440 4.774 1.00 91.62 126 HIS A N 1
ATOM 1028 C CA . HIS A 1 126 ? 3.907 8.032 5.879 1.00 91.62 126 HIS A CA 1
ATOM 1029 C C . HIS A 1 126 ? 4.712 8.040 7.182 1.00 91.62 126 HIS A C 1
ATOM 1031 O O . HIS A 1 126 ? 4.788 9.069 7.839 1.00 91.62 126 HIS A O 1
ATOM 1037 N N . LEU A 1 127 ? 5.360 6.922 7.528 1.00 92.94 127 LEU A N 1
ATOM 1038 C CA . LEU A 1 127 ? 6.189 6.859 8.732 1.00 92.94 127 LEU A CA 1
ATOM 1039 C C . LEU A 1 127 ? 7.292 7.928 8.718 1.00 92.94 127 LEU A C 1
ATOM 1041 O O . LEU A 1 127 ? 7.495 8.603 9.717 1.00 92.94 127 LEU A O 1
ATOM 1045 N N . PHE A 1 128 ? 7.983 8.114 7.590 1.00 89.94 128 PHE A N 1
ATOM 1046 C CA . PHE A 1 128 ? 9.039 9.126 7.503 1.00 89.94 128 PHE A CA 1
ATOM 1047 C C . PHE A 1 128 ? 8.512 10.565 7.486 1.00 89.94 128 PHE A C 1
ATOM 1049 O O . PHE A 1 128 ? 9.174 11.448 8.019 1.00 89.94 128 PHE A O 1
ATOM 1056 N N . GLU A 1 129 ? 7.335 10.818 6.908 1.00 90.94 129 GLU A N 1
ATOM 1057 C CA . GLU A 1 129 ? 6.693 12.142 6.943 1.00 90.94 129 GLU A CA 1
ATOM 1058 C C . GLU A 1 129 ? 6.259 12.548 8.361 1.00 90.94 129 GLU A C 1
ATOM 1060 O O . GLU A 1 129 ? 6.229 13.737 8.671 1.00 90.94 129 GLU A O 1
ATOM 1065 N N . HIS A 1 130 ? 5.965 11.566 9.215 1.00 92.38 130 HIS A N 1
ATOM 1066 C CA . HIS A 1 130 ? 5.449 11.743 10.573 1.00 92.38 130 HIS A CA 1
ATOM 1067 C C . HIS A 1 130 ? 6.407 11.189 11.643 1.00 92.38 130 HIS A C 1
ATOM 1069 O O . HIS A 1 130 ? 5.981 10.842 12.740 1.00 92.38 130 HIS A O 1
ATOM 1075 N N . ALA A 1 131 ? 7.707 11.088 11.344 1.00 90.94 131 ALA A N 1
ATOM 1076 C CA . ALA A 1 131 ? 8.688 10.409 12.200 1.00 90.94 131 ALA A CA 1
ATOM 1077 C C . ALA A 1 131 ? 8.715 10.939 13.646 1.00 90.94 131 ALA A C 1
ATOM 1079 O O . ALA A 1 131 ? 8.880 10.166 14.588 1.00 90.94 131 ALA A O 1
ATOM 1080 N N . ASP A 1 132 ? 8.502 12.245 13.823 1.00 91.69 132 ASP A N 1
ATOM 1081 C CA . ASP A 1 132 ? 8.490 12.909 15.130 1.00 91.69 132 ASP A CA 1
ATOM 1082 C C . ASP A 1 132 ? 7.249 12.585 15.986 1.00 91.69 132 ASP A C 1
ATOM 1084 O O . ASP A 1 132 ? 7.227 12.898 17.177 1.00 91.69 132 ASP A O 1
ATOM 1088 N N . GLU A 1 133 ? 6.221 11.964 15.402 1.00 90.62 133 GLU A N 1
ATOM 1089 C CA . GLU A 1 133 ? 4.987 11.563 16.090 1.00 90.62 133 GLU A CA 1
ATOM 1090 C C . GLU A 1 133 ? 5.087 10.154 16.705 1.00 90.62 133 GLU A C 1
ATOM 1092 O O . GLU A 1 133 ? 4.276 9.800 17.563 1.00 90.62 133 GLU A O 1
ATOM 1097 N N . TYR A 1 134 ? 6.089 9.358 16.312 1.00 92.00 134 TYR A N 1
ATOM 1098 C CA . TYR A 1 134 ? 6.217 7.953 16.706 1.00 92.00 134 TYR A CA 1
ATOM 1099 C C . TYR A 1 134 ? 7.217 7.718 17.847 1.00 92.00 134 TYR A C 1
ATOM 1101 O O . TYR A 1 134 ? 8.208 8.431 18.028 1.00 92.00 134 TYR A O 1
ATOM 1109 N N . LEU A 1 135 ? 6.942 6.679 18.642 1.00 93.00 135 LEU A N 1
ATOM 1110 C CA . LEU A 1 135 ? 7.790 6.240 19.750 1.00 93.00 135 LEU A CA 1
ATOM 1111 C C . LEU A 1 135 ? 9.059 5.549 19.226 1.00 93.00 135 LEU A C 1
ATOM 1113 O O . LEU A 1 135 ? 9.025 4.846 18.221 1.00 93.00 135 LEU A O 1
ATOM 1117 N N . ASP A 1 136 ? 10.167 5.663 19.963 1.00 95.44 136 ASP A N 1
ATOM 1118 C CA . ASP A 1 136 ? 11.311 4.774 19.750 1.00 95.44 136 ASP A CA 1
ATOM 1119 C C . ASP A 1 136 ? 10.949 3.329 20.133 1.00 95.44 136 ASP A C 1
ATOM 1121 O O . ASP A 1 136 ? 10.777 3.000 21.310 1.00 95.44 136 ASP A O 1
ATOM 1125 N N . LEU A 1 137 ? 10.849 2.458 19.129 1.00 94.94 137 LEU A N 1
ATOM 1126 C CA . LEU A 1 137 ? 10.498 1.051 19.292 1.00 94.94 137 LEU A CA 1
ATOM 1127 C C . LEU A 1 137 ? 11.681 0.171 19.699 1.00 94.94 137 LEU A C 1
ATOM 1129 O O . LEU A 1 137 ? 11.466 -1.012 19.977 1.00 94.94 137 LEU A O 1
ATOM 1133 N N . ARG A 1 138 ? 12.914 0.696 19.769 1.00 93.62 138 ARG A N 1
ATOM 1134 C CA . ARG A 1 138 ? 14.091 -0.103 20.146 1.00 93.62 138 ARG A CA 1
ATOM 1135 C C . ARG A 1 138 ? 13.891 -0.884 21.450 1.00 93.62 138 ARG A C 1
ATOM 1137 O O . ARG A 1 138 ? 14.120 -2.093 21.416 1.00 93.62 138 ARG A O 1
ATOM 1144 N N . PRO A 1 139 ? 13.427 -0.286 22.568 1.00 94.56 139 PRO A N 1
ATOM 1145 C CA . PRO A 1 139 ? 13.277 -1.028 23.820 1.00 94.56 139 PRO A CA 1
ATOM 1146 C C . PRO A 1 139 ? 12.281 -2.191 23.709 1.00 94.56 139 PRO A C 1
ATOM 1148 O O . PRO A 1 139 ? 12.467 -3.237 24.330 1.00 94.56 139 PRO A O 1
ATOM 1151 N N . ILE A 1 140 ? 11.228 -2.023 22.900 1.00 92.81 140 ILE A N 1
ATOM 1152 C CA . ILE A 1 140 ? 10.225 -3.065 22.648 1.00 92.81 140 ILE A CA 1
ATOM 1153 C C . ILE A 1 140 ? 10.840 -4.176 21.795 1.00 92.81 140 ILE A C 1
ATOM 1155 O O . ILE A 1 140 ? 10.724 -5.352 22.143 1.00 92.81 140 ILE A O 1
ATOM 1159 N N . LEU A 1 141 ? 11.525 -3.812 20.708 1.00 91.81 141 LEU A N 1
ATOM 1160 C CA . LEU A 1 141 ? 12.153 -4.768 19.801 1.00 91.81 141 LEU A CA 1
ATOM 1161 C C . LEU A 1 141 ? 13.215 -5.609 20.519 1.00 91.81 141 LEU A C 1
ATOM 1163 O O . LEU A 1 141 ? 13.172 -6.830 20.428 1.00 91.81 141 LEU A O 1
ATOM 1167 N N . GLU A 1 142 ? 14.105 -4.984 21.292 1.00 92.31 142 GLU A N 1
ATOM 1168 C CA . GLU A 1 142 ? 15.159 -5.675 22.048 1.00 92.31 142 GLU A CA 1
ATOM 1169 C C . GLU A 1 142 ? 14.589 -6.597 23.135 1.00 92.31 142 GLU A C 1
ATOM 1171 O O . GLU A 1 142 ? 15.116 -7.689 23.361 1.00 92.31 142 GLU A O 1
ATOM 1176 N N . SER A 1 143 ? 13.492 -6.194 23.786 1.00 94.56 143 SER A N 1
ATOM 1177 C CA . SER A 1 143 ? 12.824 -7.021 24.794 1.00 94.56 143 SER A CA 1
ATOM 1178 C C . SER A 1 143 ? 12.113 -8.233 24.192 1.00 94.56 143 SER A C 1
ATOM 1180 O O . SER A 1 143 ? 12.065 -9.281 24.837 1.00 94.56 143 SER A O 1
ATOM 1182 N N . CYS A 1 144 ? 11.493 -8.094 23.018 1.00 92.81 144 CYS A N 1
ATOM 1183 C CA . CYS A 1 144 ? 10.729 -9.171 22.386 1.00 92.81 144 CYS A CA 1
ATOM 1184 C C . CYS A 1 144 ? 11.596 -10.083 21.507 1.00 92.81 144 CYS A C 1
ATOM 1186 O O . CYS A 1 144 ? 11.334 -11.282 21.441 1.00 92.81 144 CYS A O 1
ATOM 1188 N N . TYR A 1 145 ? 12.615 -9.522 20.857 1.00 91.94 145 TYR A N 1
ATOM 1189 C CA . TYR A 1 145 ? 13.460 -10.175 19.857 1.00 91.94 145 TYR A CA 1
ATOM 1190 C C . TYR A 1 145 ? 14.936 -9.794 20.064 1.00 91.94 145 TYR A C 1
ATOM 1192 O O . TYR A 1 145 ? 15.525 -9.068 19.255 1.00 91.94 145 TYR A O 1
ATOM 1200 N N . PRO A 1 146 ? 15.567 -10.262 21.156 1.00 90.00 146 PRO A N 1
ATOM 1201 C CA . PRO A 1 146 ? 16.941 -9.897 21.478 1.00 90.00 146 PRO A CA 1
ATOM 1202 C C . PRO A 1 146 ? 17.909 -10.296 20.356 1.00 90.00 146 PRO A C 1
ATOM 1204 O O . PRO A 1 146 ? 17.955 -11.448 19.922 1.00 90.00 146 PRO A O 1
ATOM 1207 N N . GLY A 1 147 ? 18.704 -9.328 19.893 1.00 85.50 147 GLY A N 1
ATOM 1208 C CA . GLY A 1 147 ? 19.671 -9.509 18.806 1.00 85.50 147 GLY A CA 1
ATOM 1209 C C . GLY A 1 147 ? 19.075 -9.503 17.394 1.00 85.50 147 GLY A C 1
ATOM 1210 O O . GLY A 1 147 ? 19.837 -9.622 16.443 1.00 85.50 147 GLY A O 1
ATOM 1211 N N . GLU A 1 148 ? 17.752 -9.357 17.248 1.00 86.75 148 GLU A N 1
ATOM 1212 C CA . GLU A 1 148 ? 17.050 -9.155 15.968 1.00 86.75 148 GLU A CA 1
ATOM 1213 C C . GLU A 1 148 ? 17.307 -10.224 14.884 1.00 86.75 148 GLU A C 1
ATOM 1215 O O . GLU A 1 148 ? 17.052 -9.994 13.704 1.00 86.75 148 GLU A O 1
ATOM 1220 N N . ASN A 1 149 ? 17.767 -11.420 15.267 1.00 89.25 149 ASN A N 1
ATOM 1221 C CA . ASN A 1 149 ? 18.107 -12.494 14.322 1.00 89.25 149 ASN A CA 1
ATOM 1222 C C . ASN A 1 149 ? 16.896 -13.025 13.533 1.00 89.25 149 ASN A C 1
ATOM 1224 O O . ASN A 1 149 ? 17.069 -13.676 12.505 1.00 89.25 149 ASN A O 1
ATOM 1228 N N . ASP A 1 150 ? 15.682 -12.739 14.009 1.00 88.12 150 ASP A N 1
ATOM 1229 C CA . ASP A 1 150 ? 14.421 -13.083 13.346 1.00 88.12 150 ASP A CA 1
ATOM 1230 C C . ASP A 1 150 ? 14.058 -12.116 12.203 1.00 88.12 150 ASP A C 1
ATOM 1232 O O . ASP A 1 150 ? 13.061 -12.319 11.507 1.00 88.12 150 ASP A O 1
ATOM 1236 N N . PHE A 1 151 ? 14.856 -11.064 11.988 1.00 88.75 151 PHE A N 1
ATOM 1237 C CA . PHE A 1 151 ? 14.594 -10.034 10.992 1.00 88.75 151 PHE A CA 1
ATOM 1238 C C . PHE A 1 151 ? 15.658 -9.970 9.899 1.00 88.75 151 PHE A C 1
ATOM 1240 O O . PHE A 1 151 ? 16.839 -10.255 10.088 1.00 88.75 151 PHE A O 1
ATOM 1247 N N . PHE A 1 152 ? 15.236 -9.496 8.727 1.00 89.44 152 PHE A N 1
ATOM 1248 C CA . PHE A 1 152 ? 16.153 -9.141 7.652 1.00 89.44 152 PHE A CA 1
ATOM 1249 C C . PHE A 1 152 ? 16.797 -7.786 7.958 1.00 89.44 152 PHE A C 1
ATOM 1251 O O . PHE A 1 152 ? 16.137 -6.747 7.873 1.00 89.44 152 PHE A O 1
ATOM 1258 N N . SER A 1 153 ? 18.093 -7.792 8.273 1.00 86.94 153 SER A N 1
ATOM 1259 C CA . SER A 1 153 ? 18.854 -6.596 8.662 1.00 86.94 153 SER A CA 1
ATOM 1260 C C . SER A 1 153 ? 18.725 -5.449 7.653 1.00 86.94 153 SER A C 1
ATOM 1262 O O . SER A 1 153 ? 18.434 -4.316 8.035 1.00 86.94 153 SER A O 1
ATOM 1264 N N . GLU A 1 154 ? 18.851 -5.747 6.358 1.00 87.12 154 GLU A N 1
ATOM 1265 C CA . GLU A 1 154 ? 18.729 -4.751 5.287 1.00 87.12 154 GLU A CA 1
ATOM 1266 C C . GLU A 1 154 ? 17.322 -4.144 5.188 1.00 87.12 154 GLU A C 1
ATOM 1268 O O . GLU A 1 154 ? 17.188 -2.989 4.795 1.00 87.12 154 GLU A O 1
ATOM 1273 N N . ALA A 1 155 ? 16.276 -4.886 5.569 1.00 87.50 155 ALA A N 1
ATOM 1274 C CA . ALA A 1 155 ? 14.900 -4.398 5.522 1.00 87.50 155 ALA A CA 1
ATOM 1275 C C . ALA A 1 155 ? 14.558 -3.492 6.713 1.00 87.50 155 ALA A C 1
ATOM 1277 O O . ALA A 1 155 ? 13.752 -2.577 6.547 1.00 87.50 155 ALA A O 1
ATOM 1278 N N . ILE A 1 156 ? 15.158 -3.739 7.886 1.00 88.31 156 ILE A N 1
ATOM 1279 C CA . ILE A 1 156 ? 15.007 -2.894 9.083 1.00 88.31 156 ILE A CA 1
ATOM 1280 C C . ILE A 1 156 ? 15.861 -1.636 8.992 1.00 88.31 156 ILE A C 1
ATOM 1282 O O . ILE A 1 156 ? 15.443 -0.587 9.477 1.00 88.31 156 ILE A O 1
ATOM 1286 N N . ARG A 1 157 ? 17.048 -1.721 8.380 1.00 89.31 157 ARG A N 1
ATOM 1287 C CA . ARG A 1 157 ? 18.040 -0.637 8.374 1.00 89.31 157 ARG A CA 1
ATOM 1288 C C . ARG A 1 157 ? 17.459 0.752 8.060 1.00 89.31 157 ARG A C 1
ATOM 1290 O O . ARG A 1 157 ? 17.816 1.673 8.788 1.00 89.31 157 ARG A O 1
ATOM 1297 N N . PRO A 1 158 ? 16.572 0.943 7.061 1.00 88.88 158 PRO A N 1
ATOM 1298 C CA . PRO A 1 158 ? 16.028 2.268 6.750 1.00 88.88 158 PRO A CA 1
ATOM 1299 C C . PRO A 1 158 ? 15.166 2.881 7.859 1.00 88.88 158 PRO A C 1
ATOM 1301 O O . PRO A 1 158 ? 14.987 4.089 7.876 1.00 88.88 158 PRO A O 1
ATOM 1304 N N . PHE A 1 159 ? 14.635 2.073 8.779 1.00 92.38 159 PHE A N 1
ATOM 1305 C CA . PHE A 1 159 ? 13.779 2.522 9.883 1.00 92.38 159 PHE A CA 1
ATOM 1306 C C . PHE A 1 159 ? 14.566 2.883 11.147 1.00 92.38 159 PHE A C 1
ATOM 1308 O O . PHE A 1 159 ? 13.974 3.171 12.188 1.00 92.38 159 PHE A O 1
ATOM 1315 N N . ARG A 1 160 ? 15.900 2.860 11.063 1.00 90.00 160 ARG A N 1
ATOM 1316 C CA . ARG A 1 160 ? 16.796 3.313 12.122 1.00 90.00 160 ARG A CA 1
ATOM 1317 C C . ARG A 1 160 ? 17.150 4.773 11.899 1.00 90.00 160 ARG A C 1
ATOM 1319 O O . ARG A 1 160 ? 17.696 5.123 10.856 1.00 90.00 160 ARG A O 1
ATOM 1326 N N . GLU A 1 161 ? 16.899 5.599 12.903 1.00 85.38 161 GLU A N 1
ATOM 1327 C CA . GLU A 1 161 ? 17.275 7.008 12.896 1.00 85.38 161 GLU A CA 1
ATOM 1328 C C . GLU A 1 161 ? 18.141 7.312 14.120 1.00 85.38 161 GLU A C 1
ATOM 1330 O O . GLU A 1 161 ? 17.655 7.425 15.248 1.00 85.38 161 GLU A O 1
ATOM 1335 N N . GLY A 1 162 ? 19.456 7.396 13.900 1.00 84.50 162 GLY A N 1
ATOM 1336 C CA . GLY A 1 162 ? 20.431 7.451 14.986 1.00 84.50 162 GLY A CA 1
ATOM 1337 C C . GLY A 1 162 ? 20.303 6.224 15.890 1.00 84.50 162 GLY A C 1
ATOM 1338 O O . GLY A 1 162 ? 20.421 5.083 15.438 1.00 84.50 162 GLY A O 1
ATOM 1339 N N . GLU A 1 163 ? 20.026 6.456 17.172 1.00 85.62 163 GLU A N 1
ATOM 1340 C CA . GLU A 1 163 ? 19.754 5.385 18.129 1.00 85.62 163 GLU A CA 1
ATOM 1341 C C . GLU A 1 163 ? 18.280 4.965 18.162 1.00 85.62 163 GLU A C 1
ATOM 1343 O O . GLU A 1 163 ? 17.972 3.982 18.814 1.00 85.62 163 GLU A O 1
ATOM 1348 N N . ARG A 1 164 ? 17.356 5.593 17.437 1.00 91.56 164 ARG A N 1
ATOM 1349 C CA . ARG A 1 164 ? 15.938 5.198 17.466 1.00 91.56 164 ARG A CA 1
ATOM 1350 C C . ARG A 1 164 ? 15.604 4.146 16.412 1.00 91.56 164 ARG A C 1
ATOM 1352 O O . ARG A 1 164 ? 16.235 4.096 15.354 1.00 91.56 164 ARG A O 1
ATOM 1359 N N . ILE A 1 165 ? 14.587 3.331 16.679 1.00 93.38 165 ILE A N 1
ATOM 1360 C CA . ILE A 1 165 ? 13.883 2.534 15.664 1.00 93.38 165 ILE A CA 1
ATOM 1361 C C . ILE A 1 165 ? 12.471 3.097 15.540 1.00 93.38 165 ILE A C 1
ATOM 1363 O O . ILE A 1 165 ? 11.676 2.962 16.463 1.00 93.38 165 ILE A O 1
ATOM 1367 N N . LEU A 1 166 ? 12.164 3.723 14.405 1.00 94.06 166 LEU A N 1
ATOM 1368 C CA . LEU A 1 166 ? 10.877 4.393 14.180 1.00 94.06 166 LEU A CA 1
ATOM 1369 C C . LEU A 1 166 ? 9.764 3.420 13.775 1.00 94.06 166 LEU A C 1
ATOM 1371 O O . LEU A 1 166 ? 8.587 3.722 13.915 1.00 94.06 166 LEU A O 1
ATOM 1375 N N . GLY A 1 167 ? 10.125 2.256 13.234 1.00 93.69 167 GLY A N 1
ATOM 1376 C CA . GLY A 1 167 ? 9.153 1.286 12.752 1.00 93.69 167 GLY A CA 1
ATOM 1377 C C . GLY A 1 167 ? 9.748 -0.097 12.531 1.00 93.69 167 GLY A C 1
ATOM 1378 O O . GLY A 1 167 ? 10.939 -0.249 12.256 1.00 93.69 167 GLY A O 1
ATOM 1379 N N . ILE A 1 168 ? 8.899 -1.115 12.633 1.00 93.38 168 ILE A N 1
ATOM 1380 C CA . ILE A 1 168 ? 9.250 -2.518 12.412 1.00 93.38 168 ILE A CA 1
ATOM 1381 C C . ILE A 1 168 ? 8.570 -2.975 11.113 1.00 93.38 168 ILE A C 1
ATOM 1383 O O . ILE A 1 168 ? 7.339 -2.990 11.047 1.00 93.38 168 ILE A O 1
ATOM 1387 N N . PRO A 1 169 ? 9.319 -3.354 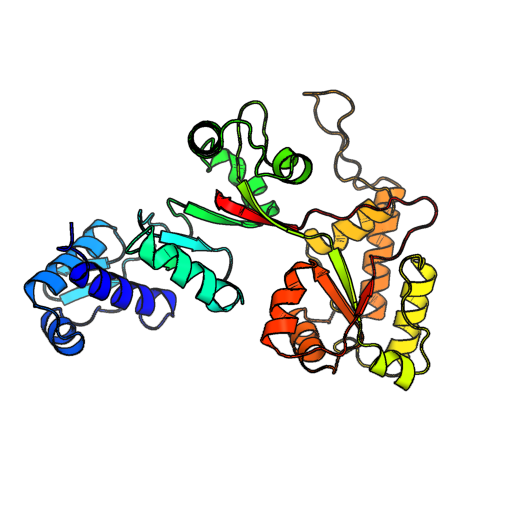10.061 1.00 91.69 169 PRO A N 1
ATOM 1388 C CA . PRO A 1 169 ? 8.737 -3.869 8.826 1.00 91.69 169 PRO A CA 1
ATOM 1389 C C . PRO A 1 169 ? 7.864 -5.097 9.104 1.00 91.69 169 PRO A C 1
ATOM 1391 O O . PRO A 1 169 ? 8.359 -6.140 9.524 1.00 91.69 169 PRO A O 1
ATOM 1394 N N . PHE A 1 170 ? 6.566 -4.979 8.838 1.00 90.75 170 PHE A N 1
ATOM 1395 C CA . PHE A 1 170 ? 5.615 -6.089 8.893 1.00 90.75 170 PHE A CA 1
ATOM 1396 C C . PHE A 1 170 ? 5.681 -6.925 7.618 1.00 90.75 170 PHE A C 1
ATOM 1398 O O . PHE A 1 170 ? 5.704 -8.153 7.646 1.00 90.75 170 PHE A O 1
ATOM 1405 N N . ALA A 1 171 ? 5.744 -6.234 6.485 1.00 89.50 171 ALA A N 1
ATOM 1406 C CA . ALA A 1 171 ? 5.964 -6.818 5.180 1.00 89.50 171 ALA A CA 1
ATOM 1407 C C . ALA A 1 171 ? 6.886 -5.893 4.395 1.00 89.50 171 ALA A C 1
ATOM 1409 O O . ALA A 1 171 ? 6.777 -4.674 4.494 1.00 89.50 171 ALA A O 1
ATOM 1410 N N . PHE A 1 172 ? 7.774 -6.461 3.589 1.00 88.50 172 PHE A N 1
ATOM 1411 C CA . PHE A 1 172 ? 8.537 -5.712 2.601 1.00 88.50 172 PHE A CA 1
ATOM 1412 C C . PHE A 1 172 ? 8.596 -6.513 1.310 1.00 88.50 172 PHE A C 1
ATOM 1414 O O . PHE A 1 172 ? 8.590 -7.746 1.309 1.00 88.50 172 PHE A O 1
ATOM 1421 N N . SER A 1 173 ? 8.613 -5.805 0.190 1.00 87.44 173 SER A N 1
ATOM 1422 C CA . SER A 1 173 ? 8.465 -6.440 -1.106 1.00 87.44 173 SER A CA 1
ATOM 1423 C C . SER A 1 173 ? 9.229 -5.680 -2.188 1.00 87.44 173 SER A C 1
ATOM 1425 O O . SER A 1 173 ? 9.001 -4.476 -2.343 1.00 87.44 173 SER A O 1
ATOM 1427 N N . PRO A 1 174 ? 10.058 -6.363 -3.004 1.00 87.44 174 PRO A N 1
ATOM 1428 C CA . PRO A 1 174 ? 10.581 -5.763 -4.225 1.00 87.44 174 PRO A CA 1
ATOM 1429 C C . PRO A 1 174 ? 9.437 -5.499 -5.209 1.00 87.44 174 PRO A C 1
ATOM 1431 O O . PRO A 1 174 ? 8.371 -6.130 -5.127 1.00 87.44 174 PRO A O 1
ATOM 1434 N N . ARG A 1 175 ? 9.666 -4.569 -6.136 1.00 91.75 175 ARG A N 1
ATOM 1435 C CA . ARG A 1 175 ? 8.743 -4.228 -7.224 1.00 91.75 175 ARG A CA 1
ATOM 1436 C C . ARG A 1 175 ? 9.037 -5.099 -8.446 1.00 91.75 175 ARG A C 1
ATOM 1438 O O . ARG A 1 175 ? 10.187 -5.209 -8.859 1.00 91.75 175 ARG A O 1
ATOM 1445 N N . VAL A 1 176 ? 8.002 -5.709 -9.016 1.00 94.56 176 VAL A N 1
ATOM 1446 C CA . VAL A 1 176 ? 8.095 -6.622 -10.166 1.00 94.56 176 VAL A CA 1
ATOM 1447 C C . VAL A 1 176 ? 7.018 -6.295 -11.197 1.00 94.56 176 VAL A C 1
ATOM 1449 O O . VAL A 1 176 ? 6.058 -5.577 -10.903 1.00 94.56 176 VAL A O 1
ATOM 1452 N N . ILE A 1 177 ? 7.172 -6.829 -12.405 1.00 97.12 177 ILE A N 1
ATOM 1453 C CA . ILE A 1 177 ? 6.140 -6.804 -13.439 1.00 97.12 177 ILE A CA 1
ATOM 1454 C C . ILE A 1 177 ? 5.544 -8.206 -13.526 1.00 97.12 177 ILE A C 1
ATOM 1456 O O . ILE A 1 177 ? 6.206 -9.150 -13.953 1.00 97.12 177 ILE A O 1
ATOM 1460 N N . TYR A 1 178 ? 4.289 -8.334 -13.110 1.00 98.31 178 TYR A N 1
ATOM 1461 C CA . TYR A 1 178 ? 3.474 -9.507 -13.398 1.00 98.31 178 TYR A CA 1
ATOM 1462 C C . TYR A 1 178 ? 2.984 -9.423 -14.834 1.00 98.31 178 TYR A C 1
ATOM 1464 O O . TYR A 1 178 ? 2.675 -8.331 -15.313 1.00 98.31 178 TYR A O 1
ATOM 1472 N N . TYR A 1 179 ? 2.874 -10.557 -15.513 1.00 98.56 179 TYR A N 1
ATOM 1473 C CA . TYR A 1 179 ? 2.356 -10.601 -16.869 1.00 98.56 179 TYR A CA 1
ATOM 1474 C C . TYR A 1 179 ? 1.534 -11.865 -17.128 1.00 98.56 179 TYR A C 1
ATOM 1476 O O . TYR A 1 179 ? 1.712 -12.882 -16.464 1.00 98.56 179 TYR A O 1
ATOM 1484 N N . ASN A 1 180 ? 0.618 -11.783 -18.092 1.00 98.31 180 ASN A N 1
ATOM 1485 C CA . ASN A 1 180 ? -0.196 -12.897 -18.569 1.00 98.31 180 ASN A CA 1
ATOM 1486 C C . ASN A 1 180 ? 0.434 -13.477 -19.854 1.00 98.31 180 ASN A C 1
ATOM 1488 O O . ASN A 1 180 ? 0.293 -12.866 -20.920 1.00 98.31 180 ASN A O 1
ATOM 1492 N N . PRO A 1 181 ? 1.081 -14.660 -19.818 1.00 98.06 181 PRO A N 1
ATOM 1493 C CA . PRO A 1 181 ? 1.742 -15.230 -20.994 1.00 98.06 181 PRO A CA 1
ATOM 1494 C C . PRO A 1 181 ? 0.798 -15.502 -22.176 1.00 98.06 181 PRO A C 1
ATOM 1496 O O . PRO A 1 181 ? 1.220 -15.451 -23.335 1.00 98.06 181 PRO A O 1
ATOM 1499 N N . HIS A 1 182 ? -0.484 -15.786 -21.915 1.00 97.44 182 HIS A N 1
ATOM 1500 C CA . HIS A 1 182 ? -1.474 -16.051 -22.958 1.00 97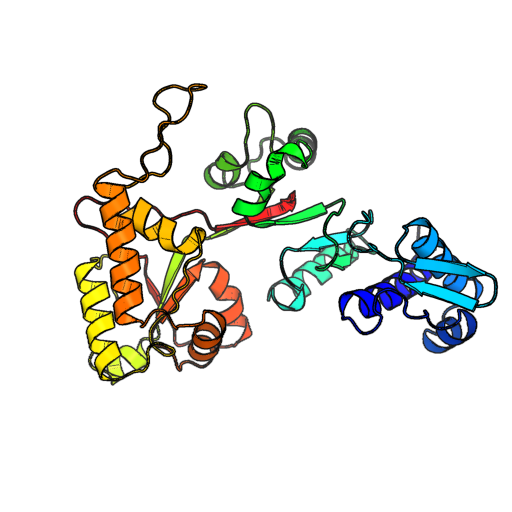.44 182 HIS A CA 1
ATOM 1501 C C . HIS A 1 182 ? -1.758 -14.802 -23.799 1.00 97.44 182 HIS A C 1
ATOM 1503 O O . HIS A 1 182 ? -1.782 -14.889 -25.028 1.00 97.44 182 HIS A O 1
ATOM 1509 N N . LEU A 1 183 ? -1.913 -13.632 -23.170 1.00 97.38 183 LEU A N 1
ATOM 1510 C CA . LEU A 1 183 ? -2.150 -12.382 -23.900 1.00 97.38 183 LEU A CA 1
ATOM 1511 C C . LEU A 1 183 ? -0.963 -12.008 -24.793 1.00 97.38 183 LEU A C 1
ATOM 1513 O O . LEU A 1 183 ? -1.162 -11.575 -25.926 1.00 97.38 183 LEU A O 1
ATOM 1517 N N . PHE A 1 184 ? 0.267 -12.259 -24.349 1.00 96.75 184 PHE A N 1
ATOM 1518 C CA . PHE A 1 184 ? 1.451 -12.003 -25.172 1.00 96.75 184 PHE A CA 1
ATOM 1519 C C . PHE A 1 184 ? 1.496 -12.912 -26.396 1.00 96.75 184 PHE A C 1
ATOM 1521 O O . PHE A 1 184 ? 1.654 -12.420 -27.514 1.00 96.75 184 PHE A O 1
ATOM 1528 N N . LYS A 1 185 ? 1.268 -14.220 -26.211 1.00 96.31 185 LYS A N 1
ATOM 1529 C CA . LYS A 1 185 ? 1.184 -15.182 -27.322 1.00 96.31 185 LYS A CA 1
ATOM 1530 C C . LYS A 1 185 ? 0.072 -14.806 -28.301 1.00 96.31 185 LYS A C 1
ATOM 1532 O O . LYS A 1 185 ? 0.295 -14.804 -29.509 1.00 96.31 185 LYS A O 1
ATOM 1537 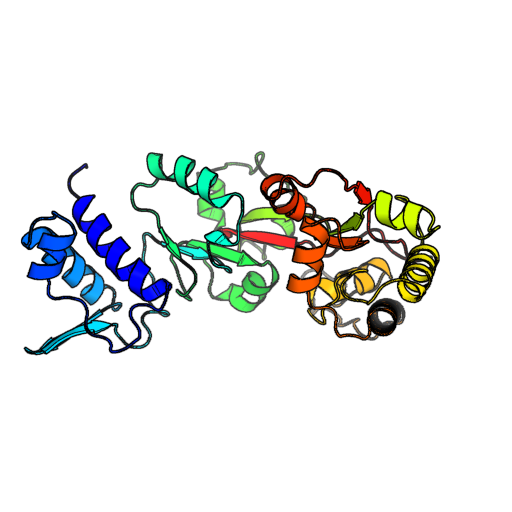N N . ARG A 1 186 ? -1.106 -14.439 -27.788 1.00 96.25 186 ARG A N 1
ATOM 1538 C CA . ARG A 1 186 ? -2.272 -14.035 -28.587 1.00 96.25 186 ARG A CA 1
ATOM 1539 C C . ARG A 1 186 ? -2.002 -12.798 -29.445 1.00 96.25 186 ARG A C 1
ATOM 1541 O O . ARG A 1 186 ? -2.479 -12.742 -30.573 1.00 96.25 186 ARG A O 1
ATOM 1548 N N . HIS A 1 187 ? -1.249 -11.833 -28.925 1.00 95.00 187 HIS A N 1
ATOM 1549 C CA . HIS A 1 187 ? -0.916 -10.587 -29.621 1.00 95.00 187 HIS A CA 1
ATOM 1550 C C . HIS A 1 187 ? 0.462 -10.617 -30.308 1.00 95.00 187 HIS A C 1
ATOM 1552 O O . HIS A 1 187 ? 0.985 -9.569 -30.683 1.00 95.00 187 HIS A O 1
ATOM 1558 N N . GLY A 1 188 ? 1.073 -11.799 -30.474 1.00 92.06 188 GLY A N 1
ATOM 1559 C CA . GLY A 1 188 ? 2.349 -11.958 -31.183 1.00 92.06 188 GLY A CA 1
ATOM 1560 C C . GLY A 1 188 ? 3.526 -11.212 -30.542 1.00 92.06 188 GLY A C 1
ATOM 1561 O O . GLY A 1 188 ? 4.466 -10.822 -31.237 1.00 92.06 188 GLY A O 1
ATOM 1562 N N . CYS A 1 189 ? 3.470 -10.971 -29.231 1.00 92.25 189 CYS A N 1
ATOM 1563 C CA . CYS A 1 189 ? 4.518 -10.289 -28.479 1.00 92.25 189 CYS A CA 1
ATOM 1564 C C . CYS A 1 189 ? 5.492 -11.311 -27.863 1.00 92.25 189 CYS A C 1
ATOM 1566 O O . CYS A 1 189 ? 5.035 -12.311 -27.303 1.00 92.25 189 CYS A O 1
ATOM 1568 N N . PRO A 1 190 ? 6.819 -11.076 -27.922 1.00 92.19 190 PRO A N 1
ATOM 1569 C CA . PRO A 1 190 ? 7.786 -11.867 -27.163 1.00 92.19 190 PRO A CA 1
ATOM 1570 C C . PRO A 1 190 ? 7.470 -11.826 -25.667 1.00 92.19 190 PRO A C 1
ATOM 1572 O O . PRO A 1 190 ? 7.062 -10.783 -25.157 1.00 92.19 190 PRO A O 1
ATOM 1575 N N . LEU A 1 191 ? 7.661 -12.948 -24.972 1.00 95.81 191 LEU A N 1
ATOM 1576 C CA . LEU A 1 191 ? 7.447 -13.005 -23.526 1.00 95.81 191 LEU A CA 1
ATOM 1577 C C . LEU A 1 191 ? 8.521 -12.175 -22.801 1.00 95.81 191 LEU A C 1
ATOM 1579 O O . LEU A 1 191 ? 9.695 -12.300 -23.168 1.00 95.81 191 LEU A O 1
ATOM 1583 N N . PRO A 1 192 ? 8.159 -11.382 -21.774 1.00 96.00 192 PRO A N 1
ATOM 1584 C CA . PRO A 1 192 ? 9.124 -10.692 -20.926 1.00 96.00 192 PRO A CA 1
ATOM 1585 C C . PRO A 1 192 ? 10.159 -11.663 -20.357 1.00 96.00 192 PRO A C 1
ATOM 1587 O O . PRO A 1 192 ? 9.812 -12.776 -19.965 1.00 96.00 192 PRO A O 1
ATOM 1590 N N . GLN A 1 193 ? 11.421 -11.243 -20.319 1.00 94.81 193 GLN A N 1
ATOM 1591 C CA . GLN A 1 193 ? 12.534 -12.014 -19.758 1.00 94.81 193 GLN A CA 1
ATOM 1592 C C . GLN A 1 193 ? 13.143 -11.262 -18.579 1.00 94.81 193 GLN A C 1
ATOM 1594 O O . GLN A 1 193 ? 12.934 -10.060 -18.434 1.00 94.81 193 GLN A O 1
ATOM 1599 N N . ALA A 1 194 ? 13.884 -11.960 -17.719 1.00 93.94 194 ALA A N 1
ATOM 1600 C CA . ALA A 1 194 ? 14.405 -11.354 -16.499 1.00 93.94 194 ALA A CA 1
ATOM 1601 C C . ALA A 1 194 ? 15.431 -10.234 -16.751 1.00 93.94 194 ALA A C 1
ATOM 1603 O O . ALA A 1 194 ? 15.516 -9.304 -15.957 1.00 93.94 194 ALA A O 1
ATOM 1604 N N . ASP A 1 195 ? 16.170 -10.316 -17.855 1.00 92.06 195 ASP A N 1
ATOM 1605 C CA . ASP A 1 195 ? 17.279 -9.441 -18.244 1.00 92.06 195 ASP A CA 1
ATOM 1606 C C . ASP A 1 195 ? 16.898 -8.399 -19.310 1.00 92.06 195 ASP A C 1
ATOM 1608 O O . ASP A 1 195 ? 17.766 -7.737 -19.878 1.00 92.06 195 ASP A O 1
ATOM 1612 N N . TRP A 1 196 ? 15.602 -8.223 -19.575 1.00 95.50 196 TRP A N 1
ATOM 1613 C CA . TRP A 1 196 ? 15.114 -7.266 -20.564 1.00 95.50 196 TRP A CA 1
ATOM 1614 C C . TRP A 1 196 ? 15.520 -5.815 -20.271 1.00 95.50 196 TRP A C 1
ATOM 1616 O O . TRP A 1 196 ? 15.507 -5.333 -19.129 1.00 95.50 196 TRP A O 1
ATOM 1626 N N . SER A 1 197 ? 15.859 -5.103 -21.342 1.00 95.94 197 SER A N 1
ATOM 1627 C CA . SER A 1 197 ? 16.204 -3.684 -21.291 1.00 95.94 197 SER A CA 1
ATOM 1628 C C . SER A 1 197 ? 14.960 -2.790 -21.216 1.00 95.94 197 SER A C 1
ATOM 1630 O O . SER A 1 197 ? 13.830 -3.215 -21.481 1.00 95.94 197 SER A O 1
ATOM 1632 N N . TRP A 1 198 ? 15.165 -1.516 -20.876 1.00 96.88 198 TRP A N 1
ATOM 1633 C CA . TRP A 1 198 ? 14.142 -0.474 -20.983 1.00 96.88 198 TRP A CA 1
ATOM 1634 C C . TRP A 1 198 ? 13.563 -0.404 -22.398 1.00 96.88 198 TRP A C 1
ATOM 1636 O O . TRP A 1 198 ? 12.351 -0.289 -22.579 1.00 96.88 198 TRP A O 1
ATOM 1646 N N . GLU A 1 199 ? 14.426 -0.522 -23.402 1.00 96.06 199 GLU A N 1
ATOM 1647 C CA . GLU A 1 199 ? 14.065 -0.482 -24.810 1.00 96.06 199 GLU A CA 1
ATOM 1648 C C . GLU A 1 199 ? 13.176 -1.674 -25.198 1.00 96.06 199 GLU A C 1
ATOM 1650 O O . GLU A 1 199 ? 12.146 -1.473 -25.849 1.00 96.06 199 GLU A O 1
ATOM 1655 N N . ASP A 1 200 ? 13.504 -2.888 -24.736 1.00 96.00 200 ASP A N 1
ATOM 1656 C CA . ASP A 1 200 ? 12.684 -4.091 -24.952 1.00 96.00 200 ASP A CA 1
ATOM 1657 C C . ASP A 1 200 ? 11.302 -3.953 -24.306 1.00 96.00 200 ASP A C 1
ATOM 1659 O O . ASP A 1 200 ? 10.274 -4.259 -24.922 1.00 96.00 200 ASP A O 1
ATOM 1663 N N . PHE A 1 201 ? 11.264 -3.452 -23.068 1.00 96.94 201 PHE A N 1
ATOM 1664 C CA . PHE A 1 201 ? 10.023 -3.197 -22.343 1.00 96.94 201 PHE A CA 1
ATOM 1665 C C . PHE A 1 201 ? 9.134 -2.191 -23.081 1.00 96.94 201 PHE A C 1
ATOM 1667 O O . PHE A 1 201 ? 7.954 -2.459 -23.318 1.00 96.94 201 PHE A O 1
ATOM 1674 N N . MET A 1 202 ? 9.689 -1.057 -23.512 1.00 97.31 202 MET A N 1
ATOM 1675 C CA . MET A 1 202 ? 8.926 -0.025 -24.213 1.00 97.31 202 MET A CA 1
ATOM 1676 C C . MET A 1 202 ? 8.463 -0.472 -25.602 1.00 97.31 202 MET A C 1
ATOM 1678 O O . MET A 1 202 ? 7.338 -0.165 -26.002 1.00 97.31 202 MET A O 1
ATOM 1682 N N . GLU A 1 203 ? 9.277 -1.230 -26.340 1.00 95.88 203 GLU A N 1
ATOM 1683 C CA . GLU A 1 203 ? 8.857 -1.835 -27.609 1.00 95.88 203 GLU A CA 1
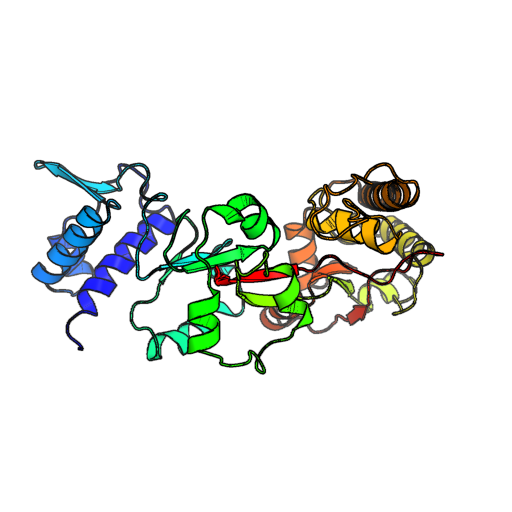ATOM 1684 C C . GLU A 1 203 ? 7.704 -2.827 -27.400 1.00 95.88 203 GLU A C 1
ATOM 1686 O O . GLU A 1 203 ? 6.725 -2.812 -28.152 1.00 95.88 203 GLU A O 1
ATOM 1691 N N . CYS A 1 204 ? 7.757 -3.633 -26.336 1.00 95.75 204 CYS A N 1
ATOM 1692 C CA . CYS A 1 204 ? 6.664 -4.524 -25.965 1.00 95.75 204 CYS A CA 1
ATOM 1693 C C . CYS A 1 204 ? 5.360 -3.751 -25.700 1.00 95.75 204 CYS A C 1
ATOM 1695 O O . CYS A 1 204 ? 4.320 -4.061 -26.292 1.00 95.75 204 CYS A O 1
ATOM 1697 N N . LEU A 1 205 ? 5.413 -2.695 -24.883 1.00 96.25 205 LEU A N 1
ATOM 1698 C CA . LEU A 1 205 ? 4.241 -1.869 -24.585 1.00 96.25 205 LEU A CA 1
ATOM 1699 C C . LEU A 1 205 ? 3.664 -1.207 -25.840 1.00 96.25 205 LEU A C 1
ATOM 1701 O O . LEU A 1 205 ? 2.446 -1.199 -26.025 1.00 96.25 205 LEU A O 1
ATOM 1705 N N . ARG A 1 206 ? 4.515 -0.701 -26.743 1.00 96.38 206 ARG A N 1
ATOM 1706 C CA . ARG A 1 206 ? 4.078 -0.114 -28.021 1.00 96.38 206 ARG A CA 1
ATOM 1707 C C . ARG A 1 206 ? 3.370 -1.128 -28.914 1.00 96.38 206 ARG A C 1
ATOM 1709 O O . ARG A 1 206 ? 2.394 -0.765 -29.569 1.00 96.38 206 ARG A O 1
ATOM 1716 N N . ARG A 1 207 ? 3.822 -2.386 -28.944 1.00 95.81 207 ARG A N 1
ATOM 1717 C CA . ARG A 1 207 ? 3.147 -3.463 -29.689 1.00 95.81 207 ARG A CA 1
ATOM 1718 C C . ARG A 1 207 ? 1.787 -3.781 -29.095 1.00 95.81 207 ARG A C 1
ATOM 1720 O O . ARG A 1 207 ? 0.800 -3.746 -29.823 1.00 95.81 207 ARG A O 1
ATOM 1727 N N . LEU A 1 208 ? 1.721 -3.994 -27.780 1.00 96.31 208 LEU A N 1
ATOM 1728 C CA . LEU A 1 208 ? 0.458 -4.229 -27.078 1.00 96.31 208 LEU A CA 1
ATOM 1729 C C . LEU A 1 208 ? -0.522 -3.070 -27.297 1.00 96.31 208 LEU A C 1
ATOM 1731 O O . LEU A 1 208 ? -1.712 -3.299 -27.493 1.00 96.31 208 LEU A O 1
ATOM 1735 N N . ARG A 1 209 ? -0.028 -1.828 -27.360 1.00 95.38 209 ARG A N 1
ATOM 1736 C CA . ARG A 1 209 ? -0.852 -0.631 -27.562 1.00 95.38 209 ARG A CA 1
ATOM 1737 C C . ARG A 1 209 ? -1.553 -0.554 -28.917 1.00 95.38 209 ARG A C 1
ATOM 1739 O O . ARG A 1 209 ? -2.573 0.130 -29.010 1.00 95.38 209 ARG A O 1
ATOM 1746 N N . ARG A 1 210 ? -1.055 -1.258 -29.937 1.00 94.88 210 ARG A N 1
ATOM 1747 C CA . ARG A 1 210 ? -1.722 -1.366 -31.248 1.00 94.88 210 ARG A CA 1
ATOM 1748 C C . ARG A 1 210 ? -3.012 -2.184 -31.171 1.00 94.88 210 ARG A C 1
ATOM 1750 O O . ARG A 1 210 ? -3.937 -1.911 -31.924 1.00 94.88 210 ARG A O 1
ATOM 1757 N N . GLU A 1 211 ? -3.082 -3.124 -30.230 1.00 94.94 211 GLU A N 1
ATOM 1758 C CA . GLU A 1 211 ? -4.159 -4.115 -30.133 1.00 94.94 211 GLU A CA 1
ATOM 1759 C C . GLU A 1 211 ? -5.056 -3.923 -28.900 1.00 94.94 211 GLU A C 1
ATOM 1761 O O . GLU A 1 211 ? -6.222 -4.319 -28.903 1.00 94.94 211 GLU A O 1
ATOM 1766 N N . LEU A 1 212 ? -4.524 -3.328 -27.828 1.00 95.50 212 LEU A N 1
ATOM 1767 C CA . LEU A 1 212 ? -5.186 -3.220 -26.531 1.00 95.50 212 LEU A CA 1
ATOM 1768 C C . LEU A 1 212 ? -5.334 -1.758 -26.076 1.00 95.50 212 LEU A C 1
ATOM 1770 O O . LEU A 1 212 ? -4.467 -0.915 -26.341 1.00 95.50 212 LEU A O 1
ATOM 1774 N N . PRO A 1 213 ? -6.424 -1.431 -25.355 1.00 95.56 213 PRO A N 1
ATOM 1775 C CA . PRO A 1 213 ? -6.536 -0.156 -24.657 1.00 95.56 213 PRO A CA 1
ATOM 1776 C C . PRO A 1 213 ? -5.555 -0.105 -23.464 1.00 95.56 213 PRO A C 1
ATOM 1778 O O . PRO A 1 213 ? -5.233 -1.162 -22.916 1.00 95.56 213 PRO A O 1
ATOM 1781 N N . PRO A 1 214 ? -5.100 1.086 -23.022 1.00 95.00 214 PRO A N 1
ATOM 1782 C CA . PRO A 1 214 ? -4.115 1.228 -21.942 1.00 95.00 214 PRO A CA 1
ATOM 1783 C C . PRO A 1 214 ? -4.483 0.474 -20.662 1.00 95.00 214 PRO A C 1
ATOM 1785 O O . PRO A 1 214 ? -3.625 -0.129 -20.023 1.00 95.00 214 PRO A O 1
ATOM 1788 N N . GLU A 1 215 ? -5.772 0.445 -20.319 1.00 94.69 215 GLU A N 1
ATOM 1789 C CA . GLU A 1 215 ? -6.301 -0.187 -19.108 1.00 94.69 215 GLU A CA 1
ATOM 1790 C C . GLU A 1 215 ? -6.168 -1.720 -19.115 1.00 94.69 215 GLU A C 1
ATOM 1792 O O . GLU A 1 215 ? -6.338 -2.359 -18.079 1.00 94.69 215 GLU A O 1
ATOM 1797 N N . LYS A 1 216 ? -5.854 -2.314 -20.273 1.00 97.12 216 LYS A N 1
ATOM 1798 C CA . LYS A 1 216 ? -5.545 -3.740 -20.442 1.00 97.12 216 LYS A CA 1
ATOM 1799 C C . LYS A 1 216 ? -4.059 -4.004 -20.692 1.00 97.12 216 LYS A C 1
ATOM 1801 O O . LYS A 1 216 ? -3.699 -5.126 -21.035 1.00 97.12 216 LYS A O 1
ATOM 1806 N N . ILE A 1 217 ? -3.194 -3.000 -20.557 1.00 97.31 217 ILE A N 1
ATOM 1807 C CA . ILE A 1 217 ? -1.756 -3.146 -20.807 1.00 97.31 217 ILE A CA 1
ATOM 1808 C C . ILE A 1 217 ? -0.992 -3.152 -19.494 1.00 97.31 217 ILE A C 1
ATOM 1810 O O . ILE A 1 217 ? -0.456 -4.190 -19.133 1.00 97.31 217 ILE A O 1
ATOM 1814 N N . LEU A 1 218 ? -0.936 -2.014 -18.802 1.00 97.31 218 LEU A N 1
ATOM 1815 C CA . LEU A 1 218 ? -0.152 -1.836 -17.583 1.00 97.31 218 LEU A CA 1
ATOM 1816 C C . LEU A 1 218 ? -0.722 -0.666 -16.773 1.00 97.31 218 LEU A C 1
ATOM 1818 O O . LEU A 1 218 ? -1.259 0.287 -17.328 1.00 97.31 218 LEU A O 1
ATOM 1822 N N . ASN A 1 219 ? -0.598 -0.725 -15.453 1.00 96.12 219 ASN A N 1
ATOM 1823 C CA . ASN A 1 219 ? -0.938 0.363 -14.544 1.00 96.12 219 ASN A CA 1
ATOM 1824 C C . ASN A 1 219 ? 0.167 1.425 -14.477 1.00 96.12 219 ASN A C 1
ATOM 1826 O O . ASN A 1 219 ? 1.359 1.126 -14.464 1.00 96.12 219 ASN A O 1
ATOM 1830 N N . TRP A 1 220 ? -0.250 2.677 -14.329 1.00 94.31 220 TRP A N 1
ATOM 1831 C CA . TRP A 1 220 ? 0.621 3.832 -14.149 1.00 94.31 220 TRP A CA 1
ATOM 1832 C C . TRP A 1 220 ? -0.057 4.851 -13.231 1.00 94.31 220 TRP A C 1
ATOM 1834 O O . TRP A 1 220 ? -1.270 5.035 -13.298 1.00 94.31 220 TRP A O 1
ATOM 1844 N N . GLN A 1 221 ? 0.714 5.522 -12.373 1.00 90.69 221 GLN A N 1
ATOM 1845 C CA . GLN A 1 221 ? 0.219 6.601 -11.512 1.00 90.69 221 GLN A CA 1
ATOM 1846 C C . GLN A 1 221 ? 1.352 7.538 -11.092 1.00 90.69 221 GLN A C 1
ATOM 1848 O O . GLN A 1 221 ? 2.447 7.085 -10.767 1.00 90.69 221 GLN A O 1
ATOM 1853 N N . ALA A 1 222 ? 1.066 8.836 -10.993 1.00 90.06 222 ALA A N 1
ATOM 1854 C CA . ALA A 1 222 ? 2.032 9.878 -10.628 1.00 90.06 222 ALA A CA 1
ATOM 1855 C C . ALA A 1 222 ? 2.408 9.910 -9.125 1.00 90.06 222 ALA A C 1
ATOM 1857 O O . ALA A 1 222 ? 2.712 10.965 -8.575 1.00 90.06 222 ALA A O 1
ATOM 1858 N N . MET A 1 223 ? 2.371 8.766 -8.439 1.00 88.69 223 MET A N 1
ATOM 1859 C CA . MET A 1 223 ? 2.753 8.658 -7.029 1.00 88.69 223 MET A CA 1
ATOM 1860 C C . MET A 1 223 ? 4.265 8.451 -6.883 1.00 88.69 223 MET A C 1
ATOM 1862 O O . MET A 1 223 ? 4.868 7.733 -7.682 1.00 88.69 223 MET A O 1
ATOM 1866 N N . ALA A 1 224 ? 4.864 9.017 -5.827 1.00 88.88 224 ALA A N 1
ATOM 1867 C CA . ALA A 1 224 ? 6.306 8.937 -5.547 1.00 88.88 224 ALA A CA 1
ATOM 1868 C C . ALA A 1 224 ? 6.863 7.514 -5.642 1.00 88.88 224 ALA A C 1
ATOM 1870 O O . ALA A 1 224 ? 7.813 7.250 -6.376 1.00 88.88 224 ALA A O 1
ATOM 1871 N N . TYR A 1 225 ? 6.203 6.564 -4.985 1.00 85.94 225 TYR A N 1
ATOM 1872 C CA . TYR A 1 225 ? 6.629 5.169 -4.962 1.00 85.94 225 TYR A CA 1
ATOM 1873 C C . TYR A 1 225 ? 6.572 4.454 -6.324 1.00 85.94 225 TYR A C 1
ATOM 1875 O O . TYR A 1 225 ? 7.062 3.334 -6.408 1.00 85.94 225 TYR A O 1
ATOM 1883 N N . TYR A 1 226 ? 6.002 5.059 -7.376 1.00 90.94 226 TYR A N 1
ATOM 1884 C CA . TYR A 1 226 ? 6.089 4.556 -8.752 1.00 90.94 226 TYR A CA 1
ATOM 1885 C C . TYR A 1 226 ? 7.305 5.144 -9.454 1.00 90.94 226 TYR A C 1
ATOM 1887 O O . TYR A 1 226 ? 8.237 4.403 -9.771 1.00 90.94 226 TYR A O 1
ATOM 1895 N N . TRP A 1 227 ? 7.320 6.464 -9.656 1.00 93.19 227 TRP A N 1
ATOM 1896 C CA . TRP A 1 227 ? 8.345 7.118 -10.470 1.00 93.19 227 TRP A CA 1
ATOM 1897 C C . TRP A 1 227 ? 9.749 7.016 -9.862 1.00 93.19 227 TRP A C 1
ATOM 1899 O O . TRP A 1 227 ? 10.727 6.960 -10.609 1.00 93.19 227 TRP A O 1
ATOM 1909 N N . LEU A 1 228 ? 9.866 6.889 -8.533 1.00 93.69 228 LEU A N 1
ATOM 1910 C CA . LEU A 1 228 ? 11.157 6.690 -7.867 1.00 93.69 228 LEU A CA 1
ATOM 1911 C C . LEU A 1 228 ? 11.880 5.426 -8.326 1.00 93.69 228 LEU A C 1
ATOM 1913 O O . LEU A 1 228 ? 13.103 5.434 -8.406 1.00 93.69 228 LEU A O 1
ATOM 1917 N N . ASN A 1 229 ? 11.155 4.363 -8.690 1.00 94.25 229 ASN A N 1
ATOM 1918 C CA . ASN A 1 229 ? 11.800 3.158 -9.209 1.00 94.25 229 ASN A CA 1
ATOM 1919 C C . ASN A 1 229 ? 12.541 3.440 -10.517 1.00 94.25 229 ASN A C 1
ATOM 1921 O O . ASN A 1 229 ? 13.653 2.967 -10.698 1.00 94.25 229 ASN A O 1
ATOM 1925 N N . PHE A 1 230 ? 11.966 4.245 -11.410 1.00 95.75 230 PHE A N 1
ATOM 1926 C CA . PHE A 1 230 ? 12.591 4.577 -12.692 1.00 95.75 230 PHE A CA 1
ATOM 1927 C C . PHE A 1 230 ? 13.780 5.521 -12.497 1.00 95.75 230 PHE A C 1
ATOM 1929 O O . PHE A 1 230 ? 14.811 5.349 -13.140 1.00 95.75 230 PHE A O 1
ATOM 1936 N N . VAL A 1 231 ? 13.677 6.466 -11.556 1.00 96.31 231 VAL A N 1
ATOM 1937 C CA . VAL A 1 231 ? 14.803 7.322 -11.145 1.00 96.31 231 VAL A CA 1
ATOM 1938 C C . VAL A 1 231 ? 15.961 6.491 -10.605 1.00 96.31 231 VAL A C 1
ATOM 1940 O O . VAL A 1 231 ? 17.080 6.636 -11.090 1.00 96.31 231 VAL A O 1
ATOM 1943 N N . TYR A 1 232 ? 15.706 5.594 -9.652 1.00 95.06 232 TYR A N 1
ATOM 1944 C CA . TYR A 1 232 ? 16.758 4.778 -9.048 1.00 95.06 232 TYR A CA 1
ATOM 1945 C C . TYR A 1 232 ? 17.354 3.779 -10.040 1.00 95.06 232 TYR A C 1
ATOM 1947 O O . TYR A 1 232 ? 18.576 3.670 -10.114 1.00 95.06 232 TYR A O 1
ATOM 1955 N N . ARG A 1 233 ? 16.531 3.132 -10.876 1.00 95.31 233 ARG A N 1
ATOM 1956 C CA . ARG A 1 233 ? 17.021 2.210 -11.913 1.00 95.31 233 ARG A CA 1
ATOM 1957 C C . ARG A 1 233 ? 17.831 2.897 -13.003 1.00 95.31 233 ARG A C 1
ATOM 1959 O O . ARG A 1 233 ? 18.768 2.303 -13.520 1.00 95.31 233 ARG A O 1
ATOM 1966 N N . ALA A 1 234 ? 17.542 4.161 -13.308 1.00 96.69 234 ALA A N 1
ATOM 1967 C CA . ALA A 1 234 ? 18.377 4.982 -14.185 1.00 96.69 234 ALA A CA 1
ATOM 1968 C C . ALA A 1 234 ? 19.687 5.466 -13.514 1.00 96.69 234 ALA A C 1
ATOM 1970 O O . ALA A 1 234 ? 20.439 6.232 -14.122 1.00 96.69 234 ALA A O 1
ATOM 1971 N N . GLY A 1 235 ? 19.958 5.054 -12.267 1.00 95.69 235 GLY A N 1
ATOM 1972 C CA . GLY A 1 235 ? 21.121 5.452 -11.469 1.00 95.69 235 GLY A CA 1
ATOM 1973 C C . GLY A 1 235 ? 20.998 6.843 -10.835 1.00 95.69 235 GLY A C 1
ATOM 1974 O O . GLY A 1 235 ? 21.996 7.410 -10.390 1.00 95.69 235 GLY A O 1
ATOM 1975 N N . GLY A 1 236 ? 19.800 7.434 -10.845 1.00 95.56 236 GLY A N 1
ATOM 1976 C CA . GLY A 1 236 ? 19.502 8.708 -10.198 1.00 95.56 236 GLY A CA 1
ATOM 1977 C C . GLY A 1 236 ? 19.304 8.559 -8.691 1.00 95.56 236 GLY A C 1
ATOM 1978 O O . GLY A 1 236 ? 19.116 7.456 -8.167 1.00 95.56 236 GLY A O 1
ATOM 1979 N N . ARG A 1 237 ? 19.329 9.690 -7.985 1.00 93.06 237 ARG A N 1
ATOM 1980 C CA . ARG A 1 237 ? 19.085 9.803 -6.540 1.00 93.06 237 ARG A CA 1
ATOM 1981 C C . ARG A 1 237 ? 18.323 11.092 -6.253 1.00 93.06 237 ARG A C 1
ATOM 1983 O O . ARG A 1 237 ? 18.479 12.077 -6.970 1.00 93.06 237 ARG A O 1
ATOM 1990 N N . LEU A 1 238 ? 17.508 11.085 -5.199 1.00 90.81 238 LEU A N 1
ATOM 1991 C CA . LEU A 1 238 ? 16.906 12.320 -4.689 1.00 90.81 238 LEU A CA 1
ATOM 1992 C C . LEU A 1 238 ? 17.907 13.100 -3.851 1.00 90.81 238 LEU A C 1
ATOM 1994 O O . LEU A 1 238 ? 18.094 14.291 -4.062 1.00 90.81 238 LEU A O 1
ATOM 1998 N N . PHE A 1 239 ? 18.555 12.394 -2.931 1.00 89.62 239 PHE A N 1
ATOM 1999 C CA . PHE A 1 239 ? 19.481 12.944 -1.963 1.00 89.62 239 PHE A CA 1
ATOM 2000 C C . PHE A 1 239 ? 20.759 12.114 -1.957 1.00 89.62 239 PHE A C 1
ATOM 2002 O O . PHE A 1 239 ? 20.704 10.887 -2.078 1.00 89.62 239 PHE A O 1
ATOM 2009 N N . VAL A 1 240 ? 21.898 12.783 -1.813 1.00 87.81 240 VAL A N 1
ATOM 2010 C CA . VAL A 1 240 ? 23.205 12.147 -1.641 1.00 87.81 240 VAL A CA 1
ATOM 2011 C C . VAL A 1 240 ? 23.846 12.694 -0.373 1.00 87.81 240 VAL A C 1
ATOM 2013 O O . VAL A 1 240 ? 23.983 13.905 -0.202 1.00 87.81 240 VAL A O 1
ATOM 2016 N N . HIS A 1 241 ? 24.243 11.792 0.522 1.00 83.62 241 HIS A N 1
ATOM 2017 C CA . HIS A 1 241 ? 25.037 12.137 1.695 1.00 83.62 241 HIS A CA 1
ATOM 2018 C C . HIS A 1 241 ? 26.514 11.953 1.352 1.00 83.62 241 HIS A C 1
ATOM 2020 O O . HIS A 1 241 ? 26.974 10.831 1.156 1.00 83.62 241 HIS A O 1
ATOM 2026 N N . HIS A 1 242 ? 27.255 13.056 1.274 1.00 84.00 242 HIS A N 1
ATOM 2027 C CA . HIS A 1 242 ? 28.708 13.023 1.052 1.00 84.00 242 HIS A CA 1
ATOM 2028 C C . HIS A 1 242 ? 29.488 12.702 2.326 1.00 84.00 242 HIS A C 1
ATOM 2030 O O . HIS A 1 242 ? 30.609 12.205 2.265 1.00 84.00 242 HIS A O 1
ATOM 2036 N N . GLN A 1 243 ? 28.899 13.018 3.480 1.00 78.81 243 GLN A N 1
ATOM 2037 C CA . GLN A 1 243 ? 29.463 12.800 4.806 1.00 78.81 243 GLN A CA 1
ATOM 2038 C C . GLN A 1 243 ? 28.345 12.410 5.773 1.00 78.81 243 GLN A C 1
ATOM 2040 O O . GLN A 1 243 ? 27.226 12.923 5.685 1.00 78.81 243 GLN A O 1
ATOM 2045 N N . GLU A 1 244 ? 28.656 11.511 6.701 1.00 74.44 244 GLU A N 1
ATOM 2046 C CA . GLU A 1 244 ? 27.738 11.089 7.756 1.00 74.44 244 GLU A CA 1
ATOM 2047 C C . GLU A 1 244 ? 27.405 12.282 8.672 1.00 74.44 244 GLU A C 1
ATOM 2049 O O . GLU A 1 244 ? 28.296 13.016 9.099 1.00 74.44 244 GLU A O 1
ATOM 2054 N N . GLY A 1 245 ? 26.114 12.538 8.906 1.00 72.81 245 GLY A N 1
ATOM 2055 C CA . GLY A 1 245 ? 25.635 13.711 9.657 1.00 72.81 245 GLY A CA 1
ATOM 2056 C C . GLY A 1 245 ? 25.656 15.049 8.896 1.00 72.81 245 GLY A C 1
ATOM 2057 O O . GLY A 1 245 ? 25.216 16.061 9.441 1.00 72.81 245 GLY A O 1
ATOM 2058 N N . GLY A 1 246 ? 26.133 15.080 7.645 1.00 79.50 246 GLY A N 1
ATOM 2059 C CA . GLY A 1 246 ? 26.090 16.268 6.787 1.00 79.50 246 GLY A CA 1
ATOM 2060 C C . GLY A 1 246 ? 24.711 16.512 6.161 1.00 79.50 246 GLY A C 1
ATOM 2061 O O . GLY A 1 246 ? 23.914 15.582 6.002 1.00 79.50 246 GLY A O 1
ATOM 2062 N N . GLN A 1 247 ? 24.437 17.762 5.760 1.00 85.38 247 GLN A N 1
ATOM 2063 C CA . GLN A 1 247 ? 23.222 18.075 5.002 1.00 85.38 247 GLN A CA 1
ATOM 2064 C C . GLN A 1 247 ? 23.221 17.312 3.666 1.00 85.38 247 GLN A C 1
ATOM 2066 O O . GLN A 1 247 ? 24.228 17.352 2.951 1.00 85.38 247 GLN A O 1
ATOM 2071 N N . PRO A 1 248 ? 22.122 16.621 3.315 1.00 89.44 248 PRO A N 1
ATOM 2072 C CA . PRO A 1 248 ? 22.035 15.915 2.047 1.00 89.44 248 PRO A CA 1
ATOM 2073 C C . PRO A 1 248 ? 22.051 16.893 0.870 1.00 89.44 248 PRO A C 1
ATOM 2075 O O . PRO A 1 248 ? 21.351 17.906 0.875 1.00 89.44 248 PRO A O 1
ATOM 2078 N N . GLU A 1 249 ? 22.802 16.558 -0.176 1.00 92.19 249 GLU A N 1
ATOM 2079 C CA . GLU A 1 249 ? 22.731 17.267 -1.451 1.00 92.19 249 GLU A CA 1
ATOM 2080 C C . GLU A 1 249 ? 21.505 16.786 -2.236 1.00 92.19 249 GLU A C 1
ATOM 2082 O O . GLU A 1 249 ? 21.349 15.586 -2.475 1.00 92.19 249 GLU A O 1
ATOM 2087 N N . LEU A 1 250 ? 20.647 17.716 -2.666 1.00 93.94 250 LEU A N 1
ATOM 2088 C CA . LEU A 1 250 ? 19.541 17.426 -3.579 1.00 93.94 250 LEU A CA 1
ATOM 2089 C C . LEU A 1 250 ? 20.090 17.150 -4.989 1.00 93.94 250 LEU A C 1
ATOM 2091 O O . LEU A 1 250 ? 20.706 18.022 -5.589 1.00 93.94 250 LEU A O 1
ATOM 2095 N N . GLN A 1 251 ? 19.811 15.967 -5.541 1.00 94.00 251 GLN A N 1
ATOM 2096 C CA . GLN A 1 251 ? 20.251 15.539 -6.880 1.00 94.00 251 GLN A CA 1
ATOM 2097 C C . GLN A 1 251 ? 19.095 15.191 -7.833 1.00 94.00 251 GLN A C 1
ATOM 2099 O O . GLN A 1 251 ? 19.258 14.463 -8.823 1.00 94.00 251 GLN A O 1
ATOM 2104 N N . LEU A 1 252 ? 17.906 15.736 -7.565 1.00 91.69 252 LEU A N 1
ATOM 2105 C CA . LEU A 1 252 ? 16.719 15.520 -8.396 1.00 91.69 252 LEU A CA 1
ATOM 2106 C C . LEU A 1 252 ? 16.910 15.998 -9.849 1.00 91.69 252 LEU A C 1
ATOM 2108 O O . LEU A 1 252 ? 16.319 15.432 -10.767 1.00 91.69 252 LEU A O 1
ATOM 2112 N N . ASP A 1 253 ? 17.748 17.006 -10.080 1.00 94.19 253 ASP A N 1
ATOM 2113 C CA . ASP A 1 253 ? 18.015 17.588 -11.396 1.00 94.19 253 ASP A CA 1
ATOM 2114 C C . ASP A 1 253 ? 19.273 17.029 -12.089 1.00 94.19 253 ASP A C 1
ATOM 2116 O O . ASP A 1 253 ? 19.618 17.482 -13.190 1.00 94.19 253 ASP A O 1
ATOM 2120 N N . SER A 1 254 ? 19.926 16.022 -11.499 1.00 95.88 254 SER A N 1
ATOM 2121 C CA . SER A 1 254 ? 21.058 15.331 -12.121 1.00 95.88 254 SER A CA 1
ATOM 2122 C C . SER A 1 254 ? 20.657 14.691 -13.465 1.00 95.88 254 SER A C 1
ATOM 2124 O O . SER A 1 254 ? 19.490 14.324 -13.657 1.00 95.88 254 SER A O 1
ATOM 2126 N N . PRO A 1 255 ? 21.597 14.492 -14.413 1.00 96.81 255 PRO A N 1
ATOM 2127 C CA . PRO A 1 255 ? 21.297 13.830 -15.685 1.00 96.81 255 PRO A CA 1
ATOM 2128 C C . PRO A 1 255 ? 20.647 12.448 -15.520 1.00 96.81 255 PRO A C 1
ATOM 2130 O O . PRO A 1 255 ? 19.731 12.104 -16.266 1.00 96.81 255 PRO A O 1
ATOM 2133 N N . ARG A 1 256 ? 21.071 11.675 -14.510 1.00 96.50 256 ARG A N 1
ATOM 2134 C CA . ARG A 1 256 ? 20.512 10.348 -14.212 1.00 96.50 256 ARG A CA 1
ATOM 2135 C C . ARG A 1 256 ? 19.093 10.430 -13.642 1.00 96.50 256 ARG A C 1
ATOM 2137 O O . ARG A 1 256 ? 18.218 9.692 -14.091 1.00 96.50 256 ARG A O 1
ATOM 2144 N N . SER A 1 257 ? 18.828 11.370 -12.731 1.00 96.69 257 SER A N 1
ATOM 2145 C CA . SER A 1 257 ? 17.475 11.593 -12.198 1.00 96.69 257 SER A CA 1
ATOM 2146 C C . SER A 1 257 ? 16.507 12.080 -13.282 1.00 96.69 257 SER A C 1
ATOM 2148 O O . SER A 1 257 ? 15.412 11.533 -13.421 1.00 96.69 257 SER A O 1
ATOM 2150 N N . LYS A 1 258 ? 16.936 13.024 -14.131 1.00 97.06 258 LYS A N 1
ATOM 2151 C CA . LYS A 1 258 ? 16.163 13.484 -15.298 1.00 97.06 258 LYS A CA 1
ATOM 2152 C C . LYS A 1 258 ? 15.879 12.355 -16.289 1.00 97.06 258 LYS A C 1
ATOM 2154 O O . LYS A 1 258 ? 14.765 12.284 -16.798 1.00 97.06 258 LYS A O 1
ATOM 2159 N N . ARG A 1 259 ? 16.838 11.452 -16.532 1.00 97.50 259 ARG A N 1
ATOM 2160 C CA . ARG A 1 259 ? 16.644 10.270 -17.391 1.00 97.50 259 ARG A CA 1
ATOM 2161 C C . ARG A 1 259 ? 15.539 9.355 -16.864 1.00 97.50 259 ARG A C 1
ATOM 2163 O O . ARG A 1 259 ? 14.660 8.979 -17.630 1.00 97.50 259 ARG A O 1
ATOM 2170 N N . GLY A 1 260 ? 15.557 9.023 -15.574 1.00 97.00 260 GLY A N 1
ATOM 2171 C CA . GLY A 1 260 ? 14.521 8.173 -14.982 1.00 97.00 260 GLY A CA 1
ATOM 2172 C C . GLY A 1 260 ? 13.136 8.829 -14.968 1.00 97.00 260 GLY A C 1
ATOM 2173 O O . GLY A 1 260 ? 12.141 8.169 -15.261 1.00 97.00 260 GLY A O 1
ATOM 2174 N N . LEU A 1 261 ? 13.063 10.140 -14.708 1.00 96.94 261 LEU A N 1
ATOM 2175 C CA . LEU A 1 261 ? 11.813 10.901 -14.826 1.00 96.94 261 LEU A CA 1
ATOM 2176 C C . LEU A 1 261 ? 11.295 10.929 -16.270 1.00 96.94 261 LEU A C 1
ATOM 2178 O O . LEU A 1 261 ? 10.107 10.709 -16.491 1.00 96.94 261 LEU A O 1
ATOM 2182 N N . ALA A 1 262 ? 12.174 11.152 -17.250 1.00 97.31 262 ALA A N 1
ATOM 2183 C CA . ALA A 1 262 ? 11.810 11.130 -18.664 1.00 97.31 262 ALA A CA 1
ATOM 2184 C C . ALA A 1 262 ? 11.271 9.756 -19.088 1.00 97.31 262 ALA A C 1
ATOM 2186 O O . ALA A 1 262 ? 10.231 9.692 -19.733 1.00 97.31 262 ALA A O 1
ATOM 2187 N N . ALA A 1 263 ? 11.906 8.666 -18.651 1.00 97.38 263 ALA A N 1
ATOM 2188 C CA . ALA A 1 263 ? 11.432 7.304 -18.893 1.00 97.38 263 ALA A CA 1
ATOM 2189 C C . ALA A 1 263 ? 10.042 7.049 -18.279 1.00 97.38 263 ALA A C 1
ATOM 2191 O O . ALA A 1 263 ? 9.160 6.470 -18.910 1.00 97.38 263 ALA A O 1
ATOM 2192 N N . PHE A 1 264 ? 9.800 7.534 -17.059 1.00 96.69 264 PHE A N 1
ATOM 2193 C CA . PHE A 1 264 ? 8.486 7.421 -16.427 1.00 96.69 264 PHE A CA 1
ATOM 2194 C C . PHE A 1 264 ? 7.390 8.220 -17.160 1.00 96.69 264 PHE A C 1
ATOM 2196 O O . PHE A 1 264 ? 6.238 7.777 -17.220 1.00 96.69 264 PHE A O 1
ATOM 2203 N N . LEU A 1 265 ? 7.739 9.382 -17.725 1.00 96.62 265 LEU A N 1
ATOM 2204 C CA . LEU A 1 265 ? 6.840 10.176 -18.566 1.00 96.62 265 LEU A CA 1
ATOM 2205 C C . LEU A 1 265 ? 6.567 9.482 -19.905 1.00 96.62 265 LEU A C 1
ATOM 2207 O O . LEU A 1 265 ? 5.406 9.366 -20.279 1.00 96.62 265 LEU A O 1
ATOM 2211 N N . GLU A 1 266 ? 7.597 8.948 -20.564 1.00 97.44 266 GLU A N 1
ATOM 2212 C CA . GLU A 1 266 ? 7.486 8.168 -21.806 1.00 97.44 266 GLU A CA 1
ATOM 2213 C C . GLU A 1 266 ? 6.542 6.963 -21.627 1.00 97.44 266 GLU A C 1
ATOM 2215 O O . GLU A 1 266 ? 5.661 6.710 -22.452 1.00 97.44 266 GLU A O 1
ATOM 2220 N N . LEU A 1 267 ? 6.666 6.251 -20.501 1.00 96.88 267 LEU A N 1
ATOM 2221 C CA . LEU A 1 267 ? 5.743 5.182 -20.121 1.00 96.88 267 LEU A CA 1
ATOM 2222 C C . LEU A 1 267 ? 4.301 5.693 -19.995 1.00 96.88 267 LEU A C 1
ATOM 2224 O O . LEU A 1 267 ? 3.363 5.064 -20.490 1.00 96.88 267 LEU A O 1
ATOM 2228 N N . GLY A 1 268 ? 4.122 6.842 -19.344 1.00 95.75 268 GLY A N 1
ATOM 2229 C CA . GLY A 1 268 ? 2.820 7.483 -19.198 1.00 95.75 268 GLY A CA 1
ATOM 2230 C C . GLY A 1 268 ? 2.201 7.886 -20.540 1.00 95.75 268 GLY A C 1
ATOM 2231 O O . GLY A 1 268 ? 1.002 7.687 -20.723 1.00 95.75 268 GLY A O 1
ATOM 2232 N N . GLU A 1 269 ? 2.998 8.360 -21.500 1.00 96.25 269 GLU A N 1
ATOM 2233 C CA . GLU A 1 269 ? 2.542 8.700 -22.855 1.00 96.25 269 GLU A CA 1
ATOM 2234 C C . GLU A 1 269 ? 2.001 7.474 -23.595 1.00 96.25 269 GLU A C 1
ATOM 2236 O O . GLU A 1 269 ? 0.893 7.519 -24.132 1.00 96.25 269 GLU A O 1
ATOM 2241 N N . VAL A 1 270 ? 2.721 6.345 -23.559 1.00 95.88 270 VAL A N 1
ATOM 2242 C CA . VAL A 1 270 ? 2.257 5.080 -24.163 1.00 95.88 270 VAL A CA 1
ATOM 2243 C C . VAL A 1 270 ? 0.936 4.608 -23.536 1.00 95.88 270 VAL A C 1
ATOM 2245 O O . VAL A 1 270 ? 0.070 4.055 -24.223 1.00 95.88 270 VAL A O 1
ATOM 2248 N N . LEU A 1 271 ? 0.752 4.875 -22.242 1.00 95.19 271 LEU A N 1
ATOM 2249 C CA . LEU A 1 271 ? -0.431 4.512 -21.459 1.00 95.19 271 LEU A CA 1
ATOM 2250 C C . LEU A 1 271 ? -1.488 5.635 -21.375 1.00 95.19 271 LEU A C 1
ATOM 2252 O O . LEU A 1 271 ? -2.461 5.523 -20.625 1.00 95.19 271 LEU A O 1
ATOM 2256 N N . ASN A 1 272 ? -1.341 6.710 -22.157 1.00 92.62 272 ASN A N 1
ATOM 2257 C CA . ASN A 1 272 ? -2.230 7.878 -22.186 1.00 92.62 272 ASN A CA 1
ATOM 2258 C C . ASN A 1 272 ? -2.447 8.588 -20.828 1.00 92.62 272 ASN A C 1
ATOM 2260 O O . ASN A 1 272 ? -3.433 9.313 -20.687 1.00 92.62 272 ASN A O 1
ATOM 2264 N N . PHE A 1 273 ? -1.591 8.373 -19.822 1.00 89.56 273 PHE A N 1
ATOM 2265 C CA . PHE A 1 273 ? -1.701 8.918 -18.455 1.00 89.56 273 PHE A CA 1
ATOM 2266 C C . PHE A 1 273 ? -3.042 8.655 -17.738 1.00 89.56 273 PHE A C 1
ATOM 2268 O O . PHE A 1 273 ? -3.368 9.316 -16.753 1.00 89.56 273 PHE A O 1
ATOM 2275 N N . ARG A 1 274 ? -3.857 7.721 -18.242 1.00 78.69 274 ARG A N 1
ATOM 2276 C CA . ARG A 1 274 ? -5.253 7.519 -17.802 1.00 78.69 274 ARG A CA 1
ATOM 2277 C C . ARG A 1 274 ? -5.503 6.184 -17.121 1.00 78.69 274 ARG A C 1
ATOM 2279 O O . ARG A 1 274 ? -6.595 5.967 -16.601 1.00 78.69 274 ARG A O 1
ATOM 2286 N N . THR A 1 275 ? -4.513 5.300 -17.104 1.00 83.19 275 THR A N 1
ATOM 2287 C CA . THR A 1 275 ? -4.646 3.988 -16.474 1.00 83.19 275 THR A CA 1
ATOM 2288 C C . THR A 1 275 ? -4.883 4.158 -14.981 1.00 83.19 275 THR A C 1
ATOM 2290 O O . THR A 1 275 ? -4.030 4.679 -14.269 1.00 83.19 275 THR A O 1
ATOM 2293 N N . GLN A 1 276 ? -6.034 3.710 -14.491 1.00 83.38 276 GLN A N 1
ATOM 2294 C CA . GLN A 1 276 ? -6.296 3.673 -13.056 1.00 83.38 276 GLN A CA 1
ATOM 2295 C C . GLN A 1 276 ? -5.824 2.333 -12.503 1.00 83.38 276 GLN A C 1
ATOM 2297 O O . GLN A 1 276 ? -6.260 1.285 -12.981 1.00 83.38 276 GLN A O 1
ATOM 2302 N N . THR A 1 277 ? -4.976 2.357 -11.474 1.00 86.69 277 THR A N 1
ATOM 2303 C CA . THR A 1 277 ? -4.401 1.143 -10.875 1.00 86.69 277 THR A CA 1
ATOM 2304 C C . THR A 1 277 ? -5.468 0.118 -10.489 1.00 86.69 277 THR A C 1
ATOM 2306 O O . THR A 1 277 ? -5.283 -1.059 -10.764 1.00 86.69 277 THR A O 1
ATOM 2309 N N . SER A 1 278 ? -6.609 0.538 -9.928 1.00 90.00 278 SER A N 1
ATOM 2310 C CA . SER A 1 278 ? -7.720 -0.365 -9.584 1.00 90.00 278 SER A CA 1
ATOM 2311 C C . SER A 1 278 ? -8.344 -1.045 -10.806 1.00 90.00 278 SER A C 1
ATOM 2313 O O . SER A 1 278 ? -8.587 -2.246 -10.767 1.00 90.00 278 SER A O 1
ATOM 2315 N N . ILE A 1 279 ? -8.554 -0.308 -11.901 1.00 93.19 279 ILE A N 1
ATOM 2316 C CA . ILE A 1 279 ? -9.131 -0.848 -13.140 1.00 93.19 279 ILE A CA 1
ATOM 2317 C C . ILE A 1 279 ? -8.193 -1.893 -13.745 1.00 93.19 279 ILE A C 1
ATOM 2319 O O . ILE A 1 279 ? -8.632 -2.999 -14.059 1.00 93.19 279 ILE A O 1
ATOM 2323 N N . VAL A 1 280 ? -6.902 -1.562 -13.869 1.00 96.62 280 VAL A N 1
ATOM 2324 C CA . VAL A 1 280 ? -5.908 -2.495 -14.420 1.00 96.62 280 VAL A CA 1
ATOM 2325 C C . VAL A 1 280 ? -5.733 -3.700 -13.502 1.00 96.62 280 VAL A C 1
ATOM 2327 O O . VAL A 1 280 ? -5.689 -4.823 -13.988 1.00 96.62 280 VAL A O 1
ATOM 2330 N N . ARG A 1 281 ? -5.692 -3.494 -12.179 1.00 96.00 281 ARG A N 1
ATOM 2331 C CA . ARG A 1 281 ? -5.616 -4.575 -11.187 1.00 96.00 281 ARG A CA 1
ATOM 2332 C C . ARG A 1 281 ? -6.762 -5.562 -11.367 1.00 96.00 281 ARG A C 1
ATOM 2334 O O . ARG A 1 281 ? -6.523 -6.759 -11.471 1.00 96.00 281 ARG A O 1
ATOM 2341 N N . ASP A 1 282 ? -7.996 -5.069 -11.403 1.00 96.06 282 ASP A N 1
ATOM 2342 C CA . ASP A 1 282 ? -9.174 -5.928 -11.494 1.00 96.06 282 ASP A CA 1
ATOM 2343 C C . ASP A 1 282 ? -9.228 -6.643 -12.854 1.00 96.06 282 ASP A C 1
ATOM 2345 O O . ASP A 1 282 ? -9.625 -7.803 -12.918 1.00 96.06 282 ASP A O 1
ATOM 2349 N N . ALA A 1 283 ? -8.793 -5.985 -13.935 1.00 97.44 283 ALA A N 1
ATOM 2350 C CA . ALA A 1 283 ? -8.625 -6.624 -15.239 1.00 97.44 283 ALA A CA 1
ATOM 2351 C C . ALA A 1 283 ? -7.538 -7.711 -15.209 1.00 97.44 283 ALA A C 1
ATOM 2353 O O . ALA A 1 283 ? -7.761 -8.805 -15.718 1.00 97.44 283 ALA A O 1
ATOM 2354 N N . PHE A 1 284 ? -6.391 -7.458 -14.574 1.00 98.25 284 PHE A N 1
ATOM 2355 C CA . PHE A 1 284 ? -5.303 -8.430 -14.461 1.00 98.25 284 PHE A CA 1
ATOM 2356 C C . PHE A 1 284 ? -5.722 -9.662 -13.654 1.00 98.25 284 PHE A C 1
ATOM 2358 O O . PHE A 1 284 ? -5.501 -10.781 -14.100 1.00 98.25 284 PHE A O 1
ATOM 2365 N N . LEU A 1 285 ? -6.415 -9.474 -12.524 1.00 97.38 285 LEU A N 1
ATOM 2366 C CA . LEU A 1 285 ? -6.951 -10.572 -11.706 1.00 97.38 285 LEU A CA 1
ATOM 2367 C C . LEU A 1 285 ? -8.000 -11.424 -12.442 1.00 97.38 285 LEU A C 1
ATOM 2369 O O . LEU A 1 285 ? -8.225 -12.567 -12.058 1.00 97.38 285 LEU A O 1
ATOM 2373 N N . ARG A 1 286 ? -8.633 -10.891 -13.497 1.00 97.19 286 ARG A N 1
ATOM 2374 C CA . ARG A 1 286 ? -9.526 -11.637 -14.401 1.00 97.19 286 ARG A CA 1
ATOM 2375 C C . ARG A 1 286 ? -8.816 -12.202 -15.641 1.00 97.19 286 ARG A C 1
ATOM 2377 O O . ARG A 1 286 ? -9.481 -12.747 -16.516 1.00 97.19 286 ARG A O 1
ATOM 2384 N N . GLY A 1 287 ? -7.496 -12.041 -15.757 1.00 97.62 287 GLY A N 1
ATOM 2385 C CA . GLY A 1 287 ? -6.724 -12.445 -16.937 1.00 97.62 287 GLY A CA 1
ATOM 2386 C C . GLY A 1 287 ? -6.959 -11.572 -18.180 1.00 97.62 287 GLY A C 1
ATOM 2387 O O . GLY A 1 287 ? -6.660 -11.989 -19.295 1.00 97.62 287 GLY A O 1
ATOM 2388 N N . GLU A 1 288 ? -7.500 -10.362 -18.018 1.00 97.50 288 GLU A N 1
ATOM 2389 C CA . GLU A 1 288 ? -7.886 -9.453 -19.109 1.00 97.50 288 GLU A CA 1
ATOM 2390 C C . GLU A 1 288 ? -6.859 -8.346 -19.395 1.00 97.50 288 GLU A C 1
ATOM 2392 O O . GLU A 1 288 ? -7.011 -7.630 -20.389 1.00 97.50 288 GLU A O 1
ATOM 2397 N N . ALA A 1 289 ? -5.845 -8.181 -18.539 1.00 98.06 289 ALA A N 1
ATOM 2398 C CA . ALA A 1 289 ? -4.749 -7.232 -18.730 1.00 98.06 289 ALA A CA 1
ATOM 2399 C C . ALA A 1 289 ? -3.413 -7.955 -18.941 1.00 98.06 289 ALA A C 1
ATOM 2401 O O . ALA A 1 289 ? -3.150 -8.988 -18.328 1.00 98.06 289 ALA A O 1
ATOM 2402 N N . ALA A 1 290 ? -2.573 -7.405 -19.819 1.00 98.19 290 ALA A N 1
ATOM 2403 C CA . ALA A 1 290 ? -1.312 -8.012 -20.223 1.00 98.19 290 ALA A CA 1
ATOM 2404 C C . ALA A 1 290 ? -0.283 -8.014 -19.090 1.00 98.19 290 ALA A C 1
ATOM 2406 O O . ALA A 1 290 ? 0.356 -9.036 -18.858 1.00 98.19 290 ALA A O 1
ATOM 2407 N N . MET A 1 291 ? -0.127 -6.894 -18.387 1.00 98.12 291 MET A N 1
ATOM 2408 C CA . MET A 1 291 ? 0.852 -6.721 -17.323 1.00 98.12 291 MET A CA 1
ATOM 2409 C C . MET A 1 291 ? 0.261 -5.981 -16.115 1.00 98.12 291 MET A C 1
ATOM 2411 O O . MET A 1 291 ? -0.720 -5.242 -16.222 1.00 98.12 291 MET A O 1
ATOM 2415 N N . TYR A 1 292 ? 0.912 -6.132 -14.963 1.00 97.81 292 TYR A N 1
ATOM 2416 C CA . TYR A 1 292 ? 0.655 -5.347 -13.759 1.00 97.81 292 TYR A CA 1
ATOM 2417 C C . TYR A 1 292 ? 1.963 -5.105 -12.989 1.00 97.81 292 TYR A C 1
ATOM 2419 O O . TYR A 1 292 ? 2.679 -6.043 -12.649 1.00 97.81 292 TYR A O 1
ATOM 2427 N N . PHE A 1 293 ? 2.299 -3.844 -12.729 1.00 95.56 293 PHE A N 1
ATOM 2428 C CA . PHE A 1 293 ? 3.481 -3.405 -11.989 1.00 95.56 293 PHE A CA 1
ATOM 2429 C C . PHE A 1 293 ? 3.136 -3.166 -10.516 1.00 95.56 293 PHE A C 1
ATOM 2431 O O . PHE A 1 293 ? 2.408 -2.230 -10.184 1.00 95.56 293 PHE A O 1
ATOM 2438 N N . GLU A 1 294 ? 3.662 -3.990 -9.613 1.00 93.62 294 GLU A N 1
ATOM 2439 C CA . GLU A 1 294 ? 3.365 -3.896 -8.179 1.00 93.62 294 GLU A CA 1
ATOM 2440 C C . GLU A 1 294 ? 4.455 -4.581 -7.344 1.00 93.62 294 GLU A C 1
ATOM 2442 O O . GLU A 1 294 ? 5.360 -5.230 -7.868 1.00 93.62 294 GLU A O 1
ATOM 2447 N N . GLY A 1 295 ? 4.394 -4.441 -6.019 1.00 91.81 295 GLY A N 1
ATOM 2448 C CA . GLY A 1 295 ? 5.182 -5.295 -5.137 1.00 91.81 295 GLY A CA 1
ATOM 2449 C C . GLY A 1 295 ? 4.880 -6.790 -5.350 1.00 91.81 295 GLY A C 1
ATOM 2450 O O . GLY A 1 295 ? 3.732 -7.179 -5.579 1.00 91.81 295 GLY A O 1
ATOM 2451 N N . ARG A 1 296 ? 5.891 -7.654 -5.194 1.00 90.81 296 ARG A N 1
ATOM 2452 C CA . ARG A 1 296 ? 5.756 -9.115 -4.993 1.00 90.81 296 ARG A CA 1
ATOM 2453 C C . ARG A 1 296 ? 4.604 -9.520 -4.047 1.00 90.81 296 ARG A C 1
ATOM 2455 O O . ARG A 1 296 ? 3.977 -10.554 -4.244 1.00 90.81 296 ARG A O 1
ATOM 2462 N N . GLN A 1 297 ? 4.271 -8.704 -3.048 1.00 90.62 297 GLN A N 1
ATOM 2463 C CA . GLN A 1 297 ? 3.125 -8.945 -2.156 1.00 90.62 297 GLN A CA 1
ATOM 2464 C C . GLN A 1 297 ? 1.757 -9.023 -2.864 1.00 90.62 297 GLN A C 1
ATOM 2466 O O . GLN A 1 297 ? 0.803 -9.557 -2.298 1.00 90.62 297 GLN A O 1
ATOM 2471 N N . PHE A 1 298 ? 1.649 -8.539 -4.106 1.00 93.75 298 PHE A N 1
ATOM 2472 C CA . PHE A 1 298 ? 0.450 -8.696 -4.930 1.00 93.75 298 PHE A CA 1
ATOM 2473 C C . PHE A 1 298 ? 0.100 -10.164 -5.227 1.00 93.75 298 PHE A C 1
ATOM 2475 O O . PHE A 1 298 ? -1.067 -10.462 -5.475 1.00 93.75 298 PHE A O 1
ATOM 2482 N N . LEU A 1 299 ? 1.054 -11.091 -5.075 1.00 93.56 299 LEU A N 1
ATOM 2483 C CA . LEU A 1 299 ? 0.809 -12.537 -5.062 1.00 93.56 299 LEU A CA 1
ATOM 2484 C C . LEU A 1 299 ? -0.380 -12.937 -4.173 1.00 93.56 299 LEU A C 1
ATOM 2486 O O . LEU A 1 299 ? -1.176 -13.788 -4.557 1.00 93.56 299 LEU A O 1
ATOM 2490 N N . ASN A 1 300 ? -0.559 -12.276 -3.027 1.00 92.56 300 ASN A N 1
ATOM 2491 C CA . ASN A 1 300 ? -1.674 -12.554 -2.119 1.00 92.56 300 ASN A CA 1
ATOM 2492 C C . ASN A 1 300 ? -3.043 -12.304 -2.779 1.00 92.56 300 ASN A C 1
ATOM 2494 O O . ASN A 1 300 ? -3.997 -13.046 -2.542 1.00 92.56 300 ASN A O 1
ATOM 2498 N N . HIS A 1 301 ? -3.147 -11.276 -3.628 1.00 94.56 301 HIS A N 1
ATOM 2499 C CA . HIS A 1 301 ? -4.367 -10.995 -4.386 1.00 94.56 301 HIS A CA 1
ATOM 2500 C C . HIS A 1 301 ? -4.585 -12.019 -5.501 1.00 94.56 301 HIS A C 1
ATOM 2502 O O . HIS A 1 301 ? -5.718 -12.450 -5.693 1.00 94.56 301 HIS A O 1
ATOM 2508 N N . LEU A 1 302 ? -3.517 -12.439 -6.188 1.00 96.38 302 LEU A N 1
ATOM 2509 C CA . LEU A 1 302 ? -3.578 -13.463 -7.238 1.00 96.38 302 LEU A CA 1
ATOM 2510 C C . LEU A 1 302 ? -4.072 -14.803 -6.682 1.00 96.38 302 LEU A C 1
ATOM 2512 O O . LEU A 1 302 ? -5.026 -15.372 -7.209 1.00 96.38 302 LEU A O 1
ATOM 2516 N N . MET A 1 303 ? -3.502 -15.242 -5.555 1.00 94.00 303 MET A N 1
ATOM 2517 C CA . MET A 1 303 ? -3.926 -16.456 -4.851 1.00 94.00 303 MET A CA 1
ATOM 2518 C C . MET A 1 303 ? -5.390 -16.386 -4.406 1.00 94.00 303 MET A C 1
ATOM 2520 O O . MET A 1 303 ? -6.140 -17.338 -4.586 1.00 94.00 303 MET A O 1
ATOM 2524 N N . THR A 1 304 ? -5.816 -15.247 -3.855 1.00 93.44 304 THR A N 1
ATOM 2525 C CA . THR A 1 304 ? -7.199 -15.063 -3.377 1.00 93.44 304 THR A CA 1
ATOM 2526 C C . THR A 1 304 ? -8.207 -15.013 -4.523 1.00 93.44 304 THR A C 1
ATOM 2528 O O . THR A 1 304 ? -9.334 -15.476 -4.371 1.00 93.44 304 THR A O 1
ATOM 2531 N N . ALA A 1 305 ? -7.808 -14.474 -5.677 1.00 94.81 305 ALA A N 1
ATOM 2532 C CA . ALA A 1 305 ? -8.619 -14.479 -6.890 1.00 94.81 305 ALA A CA 1
ATOM 2533 C C . ALA A 1 305 ? -8.647 -15.849 -7.594 1.00 94.81 305 ALA A C 1
ATOM 2535 O O . ALA A 1 305 ? -9.454 -16.034 -8.502 1.00 94.81 305 ALA A O 1
ATOM 2536 N N . GLY A 1 306 ? -7.783 -16.796 -7.203 1.00 96.00 306 GLY A N 1
ATOM 2537 C CA . GLY A 1 306 ? -7.640 -18.093 -7.870 1.00 96.00 306 GLY A CA 1
ATOM 2538 C C . GLY A 1 306 ? -7.085 -17.988 -9.294 1.00 96.00 306 GLY A C 1
ATOM 2539 O O . GLY A 1 306 ? -7.349 -18.858 -10.119 1.00 96.00 306 GLY A O 1
ATOM 2540 N N . TYR A 1 307 ? -6.362 -16.909 -9.610 1.00 96.81 307 TYR A N 1
ATOM 2541 C CA . TYR A 1 307 ? -5.768 -16.714 -10.929 1.00 96.81 307 TYR A CA 1
ATOM 2542 C C . TYR A 1 307 ? -4.342 -17.270 -10.942 1.00 96.81 307 TYR A C 1
ATOM 2544 O O . TYR A 1 307 ? -3.476 -16.780 -10.218 1.00 96.81 307 TYR A O 1
ATOM 2552 N N . GLU A 1 308 ? -4.105 -18.291 -11.768 1.00 95.62 308 GLU A N 1
ATOM 2553 C CA . GLU A 1 308 ? -2.828 -19.023 -11.846 1.00 95.62 308 GLU A CA 1
ATOM 2554 C C . GLU A 1 308 ? -2.086 -18.819 -13.178 1.00 95.62 308 GLU A C 1
ATOM 2556 O O . GLU A 1 308 ? -0.898 -19.109 -13.270 1.00 95.62 308 GLU A O 1
ATOM 2561 N N . GLU A 1 309 ? -2.748 -18.286 -14.213 1.00 95.88 309 GLU A N 1
ATOM 2562 C CA . GLU A 1 309 ? -2.150 -18.087 -15.544 1.00 95.88 309 GLU A CA 1
ATOM 2563 C C . GLU A 1 309 ? -1.341 -16.782 -15.638 1.00 95.88 309 GLU A C 1
ATOM 2565 O O . GLU A 1 309 ? -1.579 -15.935 -16.504 1.00 95.88 309 GLU A O 1
ATOM 2570 N N . TRP A 1 310 ? -0.387 -16.602 -14.731 1.00 97.44 310 TRP A N 1
ATOM 2571 C CA . TRP A 1 310 ? 0.493 -15.440 -14.681 1.00 97.44 310 TRP A CA 1
ATOM 2572 C C . TRP A 1 310 ? 1.937 -15.858 -14.410 1.00 97.44 310 TRP A C 1
ATOM 2574 O O . TRP A 1 310 ? 2.220 -16.899 -13.826 1.00 97.44 310 TRP A O 1
ATOM 2584 N N . GLU A 1 311 ? 2.857 -14.995 -14.810 1.00 97.56 311 GLU A N 1
ATOM 2585 C CA . GLU A 1 311 ? 4.275 -15.076 -14.479 1.00 97.56 311 GLU A CA 1
ATOM 2586 C C . GLU A 1 311 ? 4.759 -13.698 -14.003 1.00 97.56 311 GLU A C 1
ATOM 2588 O O . GLU A 1 311 ? 4.019 -12.712 -14.069 1.00 97.56 311 GLU A O 1
ATOM 2593 N N . ALA A 1 312 ? 5.984 -13.607 -13.485 1.00 97.25 312 ALA A N 1
ATOM 2594 C CA . ALA A 1 312 ? 6.563 -12.340 -13.049 1.00 97.25 312 ALA A CA 1
ATOM 2595 C C . ALA A 1 312 ? 8.032 -12.225 -13.456 1.00 97.25 312 ALA A C 1
ATOM 2597 O O . ALA A 1 312 ? 8.783 -13.196 -13.388 1.00 97.25 312 ALA A O 1
ATOM 2598 N N . VAL A 1 313 ? 8.439 -11.012 -13.824 1.00 96.75 313 VAL A N 1
ATOM 2599 C CA . VAL A 1 313 ? 9.826 -10.650 -14.135 1.00 96.75 313 VAL A CA 1
ATOM 2600 C C . VAL A 1 313 ? 10.251 -9.413 -13.333 1.00 96.75 313 VAL A C 1
ATOM 2602 O O . VAL A 1 313 ? 9.396 -8.613 -12.927 1.00 96.75 313 VAL A O 1
ATOM 2605 N N . PRO A 1 314 ? 11.557 -9.222 -13.080 1.00 95.31 314 PRO A N 1
ATOM 2606 C CA . PRO A 1 314 ? 12.088 -7.963 -12.574 1.00 95.31 314 PRO A CA 1
ATOM 2607 C C . PRO A 1 314 ? 11.713 -6.771 -13.462 1.00 95.31 314 PRO A C 1
ATOM 2609 O O . PRO A 1 314 ? 11.346 -6.909 -14.631 1.00 95.31 314 PRO A O 1
ATOM 2612 N N . MET A 1 315 ? 11.832 -5.569 -12.901 1.00 95.25 315 MET A N 1
ATOM 2613 C CA . MET A 1 315 ? 11.744 -4.342 -13.690 1.00 95.25 315 MET A CA 1
ATOM 2614 C C . MET A 1 315 ? 12.844 -4.292 -14.767 1.00 95.25 315 MET A C 1
ATOM 2616 O O . MET A 1 315 ? 13.949 -4.774 -14.514 1.00 95.25 315 MET A O 1
ATOM 2620 N N . PRO A 1 316 ? 12.600 -3.649 -15.921 1.00 95.44 316 PRO A N 1
ATOM 2621 C CA . PRO A 1 316 ? 13.595 -3.557 -16.988 1.00 95.44 316 PRO A CA 1
ATOM 2622 C C . PRO A 1 316 ? 14.870 -2.840 -16.536 1.00 95.44 316 PRO A C 1
ATOM 2624 O O . PRO A 1 316 ? 14.826 -1.925 -15.703 1.00 95.44 316 PRO A O 1
ATOM 2627 N N . HIS A 1 317 ? 16.009 -3.245 -17.090 1.00 95.69 317 HIS A N 1
ATOM 2628 C CA . HIS A 1 317 ? 17.297 -2.605 -16.832 1.00 95.69 317 HIS A CA 1
ATOM 2629 C C . HIS A 1 317 ? 17.494 -1.369 -17.709 1.00 95.69 317 HIS A C 1
ATOM 2631 O O . HIS A 1 317 ? 17.118 -1.344 -18.878 1.00 95.69 317 HIS A O 1
ATOM 2637 N N . PHE A 1 318 ? 18.146 -0.349 -17.160 1.00 96.50 318 PHE A N 1
ATOM 2638 C CA . PHE A 1 318 ? 18.649 0.776 -17.942 1.00 96.50 318 PHE A CA 1
ATOM 2639 C C . PHE A 1 318 ? 20.120 0.526 -18.271 1.00 96.50 318 PHE A C 1
ATOM 2641 O O . PHE A 1 318 ? 20.893 0.173 -17.381 1.00 96.50 318 PHE A O 1
ATOM 2648 N N . THR A 1 319 ? 20.533 0.771 -19.515 1.00 93.38 319 THR A N 1
ATOM 2649 C CA . THR A 1 319 ? 21.961 0.827 -19.876 1.00 93.38 319 THR A CA 1
ATOM 2650 C C . THR A 1 319 ? 22.673 1.835 -18.975 1.00 93.38 319 THR A C 1
ATOM 2652 O O . THR A 1 319 ? 22.180 2.955 -18.841 1.00 93.38 319 THR A O 1
ATOM 2655 N N . ASP A 1 320 ? 23.782 1.455 -18.336 1.00 93.00 320 ASP A N 1
ATOM 2656 C CA . ASP A 1 320 ? 24.492 2.250 -17.311 1.00 93.00 320 ASP A CA 1
ATOM 2657 C C . ASP A 1 320 ? 23.636 2.648 -16.089 1.00 93.00 320 ASP A C 1
ATOM 2659 O O . ASP A 1 320 ? 23.903 3.649 -15.416 1.00 93.00 320 ASP A O 1
ATOM 2663 N N . GLY A 1 321 ? 22.567 1.893 -15.835 1.00 94.69 321 GLY A N 1
ATOM 2664 C CA . GLY A 1 321 ? 21.695 2.029 -14.678 1.00 94.69 321 GLY A CA 1
ATOM 2665 C C . GLY A 1 321 ? 22.104 1.141 -13.506 1.00 94.69 321 GLY A C 1
ATOM 2666 O O . GLY A 1 321 ? 23.193 0.571 -13.465 1.00 94.69 321 GLY A O 1
ATOM 2667 N N . GLU A 1 322 ? 21.195 1.009 -12.547 1.00 94.81 322 GLU A N 1
ATOM 2668 C CA . GLU A 1 322 ? 21.380 0.194 -11.349 1.00 94.81 322 GLU A CA 1
ATOM 2669 C C . GLU A 1 322 ? 20.196 -0.752 -11.151 1.00 94.81 322 GLU A C 1
ATOM 2671 O O . GLU A 1 322 ? 19.045 -0.401 -11.419 1.00 94.81 322 GLU A O 1
ATOM 2676 N N . ASP A 1 323 ? 20.457 -1.954 -10.639 1.00 92.38 323 ASP A N 1
ATOM 2677 C CA . ASP A 1 323 ? 19.403 -2.925 -10.344 1.00 92.38 323 ASP A CA 1
ATOM 2678 C C . ASP A 1 323 ? 18.849 -2.738 -8.928 1.00 92.38 323 ASP A C 1
ATOM 2680 O O . ASP A 1 323 ? 19.065 -3.537 -8.020 1.00 92.38 323 ASP A O 1
ATOM 2684 N N . VAL A 1 324 ? 18.160 -1.616 -8.732 1.00 90.00 324 VAL A N 1
ATOM 2685 C CA . VAL A 1 324 ? 17.561 -1.234 -7.449 1.00 90.00 324 VAL A CA 1
ATOM 2686 C C . VAL A 1 324 ? 16.096 -0.854 -7.631 1.00 90.00 324 VAL A C 1
ATOM 2688 O O . VAL A 1 324 ? 15.682 -0.385 -8.688 1.00 90.00 324 VAL A O 1
ATOM 2691 N N . THR A 1 325 ? 15.286 -1.042 -6.596 1.00 88.62 325 THR A N 1
ATOM 2692 C CA . THR A 1 325 ? 13.889 -0.581 -6.552 1.00 88.62 325 THR A CA 1
ATOM 2693 C C . THR A 1 325 ? 13.641 0.130 -5.236 1.00 88.62 325 THR A C 1
ATOM 2695 O O . THR A 1 325 ? 14.303 -0.170 -4.242 1.00 88.62 325 THR A O 1
ATOM 2698 N N . SER A 1 326 ? 12.672 1.043 -5.195 1.00 86.25 326 SER A N 1
ATOM 2699 C CA . SER A 1 326 ? 12.224 1.579 -3.914 1.00 86.25 326 SER A CA 1
ATOM 2700 C C . SER A 1 326 ? 11.640 0.445 -3.070 1.00 86.25 326 SER A C 1
ATOM 2702 O O . SER A 1 326 ? 10.857 -0.380 -3.553 1.00 86.25 326 SER A O 1
ATOM 2704 N N . GLN A 1 327 ? 12.046 0.380 -1.802 1.00 79.12 327 GLN A N 1
ATOM 2705 C CA . GLN A 1 327 ? 11.474 -0.581 -0.873 1.00 79.12 327 GLN A CA 1
ATOM 2706 C C . GLN A 1 327 ? 9.994 -0.246 -0.671 1.00 79.12 327 GLN A C 1
ATOM 2708 O O . GLN A 1 327 ? 9.631 0.889 -0.367 1.00 79.12 327 GLN A O 1
ATOM 2713 N N . SER A 1 328 ? 9.135 -1.244 -0.861 1.00 83.06 328 SER A N 1
ATOM 2714 C CA . SER A 1 328 ? 7.722 -1.158 -0.515 1.00 83.06 328 SER A CA 1
ATOM 2715 C C . SER A 1 328 ? 7.512 -1.934 0.771 1.00 83.06 328 SER A C 1
ATOM 2717 O O . SER A 1 328 ? 7.519 -3.165 0.714 1.00 83.06 328 SER A O 1
ATOM 2719 N N . SER A 1 329 ? 7.329 -1.234 1.891 1.00 89.94 329 SER A N 1
ATOM 2720 C CA . SER A 1 329 ? 7.030 -1.872 3.171 1.00 89.94 329 SER A CA 1
ATOM 2721 C C . SER A 1 329 ? 5.720 -1.390 3.773 1.00 89.94 329 SER A C 1
ATOM 2723 O O . SER A 1 329 ? 5.414 -0.193 3.746 1.00 89.94 329 SER A O 1
ATOM 2725 N N . ASP A 1 330 ? 5.023 -2.340 4.383 1.00 92.06 330 ASP A N 1
ATOM 2726 C CA . ASP A 1 330 ? 4.034 -2.081 5.418 1.00 92.06 330 ASP A CA 1
ATOM 2727 C C . ASP A 1 330 ? 4.779 -2.181 6.756 1.00 92.06 330 ASP A C 1
ATOM 2729 O O . ASP A 1 330 ? 5.540 -3.125 6.984 1.00 92.06 330 ASP A O 1
ATOM 2733 N N . VAL A 1 331 ? 4.626 -1.182 7.614 1.00 94.12 331 VAL A N 1
ATOM 2734 C CA . VAL A 1 331 ? 5.478 -0.959 8.785 1.00 94.12 331 VAL A CA 1
ATOM 2735 C C . VAL A 1 331 ? 4.596 -0.802 10.011 1.00 94.12 331 VAL A C 1
ATOM 2737 O O . VAL A 1 331 ? 3.618 -0.059 9.962 1.00 94.12 331 VAL A O 1
ATOM 2740 N N . LEU A 1 332 ? 4.933 -1.522 11.079 1.00 94.25 332 LEU A N 1
ATOM 2741 C CA . LEU A 1 332 ? 4.350 -1.328 12.400 1.00 94.25 332 LEU A CA 1
ATOM 2742 C C . LEU A 1 332 ? 5.059 -0.164 13.088 1.00 94.25 332 LEU A C 1
ATOM 2744 O O . LEU A 1 332 ? 6.286 -0.195 13.201 1.00 94.25 332 LEU A O 1
ATOM 2748 N N . CYS A 1 333 ? 4.297 0.828 13.529 1.00 92.38 333 CYS A N 1
ATOM 2749 C CA . CYS A 1 333 ? 4.782 2.018 14.220 1.00 92.38 333 CYS A CA 1
ATOM 2750 C C . CYS A 1 333 ? 3.906 2.381 15.419 1.00 92.38 333 CYS A C 1
ATOM 2752 O O . CYS A 1 333 ? 2.716 1.968 15.437 1.00 92.38 333 CYS A O 1
#

pLDDT: mean 91.97, std 7.24, range [37.0, 98.56]

Radius of gyration: 24.35 Å; chains: 1; bounding box: 62×37×65 Å

Secondary structure (DSSP, 8-state):
--S-HHHHHHHHHHHHHHHTTSS-TTPBPPPHHHHHHHHT--HHHHHHHHHHHHHTTSEEE-GGG-EEEPTTGGG---TTEEEESS-GGG-TTHHHHHHHHHHHSTT-EEESS-S--SEEEEEHHHHHHTGGGS---HHHHHHHSTT-TTS-HHHHGGGEETTEE--EEEEEE-EEEEE-HHHHHHTTPPPP-TT-BHHHHHHHHHHHHHHS-GGGT------HHHHHHHHHHTT--SEE-SSTTSPPEE-TTSHHHHHHHHHHHHHHHHTTTT--HHHHHHHHHTT-SSEEEEEGGGHHHHHHHT--S-EEEEPPBPTT-------EEEEE-

Foldseek 3Di:
DPPQQLLLVLLVVVVVCDQVVVADFFRADDPLVVSCVVVVHDSVSSVVSLVVCCVQQQWPQDPPPHIGGHPPSLATEDAQEEEECDDLVVALCSVVVCVVVCVVRPSRYYGHSRPDYPKYWDWPVVLVVCVVVADQCVVVCCVVPNPCPVDDCVLQVVQDDPPGRSWDFPDKFFKWKKFQVVLCVVLVHDDDDQAAALVNVLVRLLSCLVPDALLQEEAADPDPQGLVFLLQLLVHDQWDDPDVVDDTDGGCPPPSNVRSNVSSVSVCVSSVVPHDLVSSLVCVLVVRHGIYIDTPSCVSVNVVSVPDSMDIYHDHHYDVGDRDHPMITTIMD

Sequence (333 aa):
MQHNSKTFIVRHYILNLIERGTLKTGDQVEPARQLAQRLGISFLKTQQAIQSLVQDGILETRGRKGVFVQKNWQERTLGENVSMFRQPEAFPWMPGLTEILAERVPGIRFTYHFRECMIELRTTLHLFEHADEYLDLRPILESCYPGENDFFSEAIRPFREGERILGIPFAFSPRVIYYNPHLFKRHGCPLPQADWSWEDFMECLRRLRRELPPEKILNWQAMAYYWLNFVYRAGGRLFVHHQEGGQPELQLDSPRSKRGLAAFLELGEVLNFRTQTSIVRDAFLRGEAAMYFEGRQFLNHLMTAGYEEWEAVPMPHFTDGEDVTSQSSDVLC